Protein AF-A0A1B9MVP7-F1 (afdb_monomer_lite)

Sequence (268 aa):
MVNQLGLLRMKNYQILTMVPLNKEDYDNLNIFINISSSQKHLTLLKRYDLINEFNQLENDWNTRLITKIQQAQKIDEIKIDIENYVARINHLVDKIDQKTENKIYHISQLQQLFIVIIVIFLAVQIYYLRYYLLAPWQKLISMAEAISNHNFKARFNIKGRKNEFDLLGLAFNKMSEQIESQYLLLEKQVAEKTAKLQQTNKIVSFQYQTIKQLHTSEPLCERFLKILHKLEDLVPLTQFKIRFYESNDPEHYQQISYDNEQKLPYCQ

Secondary structure (DSSP, 8-state):
-HHHHHHHHHHHHHHHHTPSPPGGGGGGG-TTHHHHT-HHHHHHHHHHT-HHHHHHHHHHIIIIIHHHHHH-SSTHHHHHHHHHHHHHHHHHHHHHHHHHHHHHHHHHHHHHHHHHHHHHHHHHHHHHHIIIIIHHHHHHHHHHHHHHTT-TT------SS--HHHHHHHHHHHHHHHHHHHHHHHHHHHHHHHHHHHHHHHHHHHHHHHHHHHTSSS-HHHHHHHHHHHHHTTS----EEEEEESSS-TT-EEEEEEBTTBPPPPP-

Structure (mmCIF, N/CA/C/O backbone):
data_AF-A0A1B9MVP7-F1
#
_entry.id   AF-A0A1B9MVP7-F1
#
loop_
_atom_site.group_PDB
_atom_site.id
_atom_site.type_symbol
_atom_site.label_atom_id
_atom_site.label_alt_id
_atom_site.label_comp_id
_atom_site.label_asym_id
_atom_site.label_entity_id
_atom_site.label_seq_id
_atom_site.pdbx_PDB_ins_code
_atom_site.Cartn_x
_atom_site.Cartn_y
_atom_site.Cartn_z
_atom_site.occupancy
_atom_site.B_iso_or_equiv
_atom_site.auth_seq_id
_atom_site.auth_comp_id
_atom_site.auth_asym_id
_atom_site.auth_atom_id
_atom_site.pdbx_PDB_model_num
ATOM 1 N N . MET A 1 1 ? -13.676 -8.520 31.368 1.00 68.69 1 MET A N 1
ATOM 2 C CA . MET A 1 1 ? -14.670 -7.756 32.150 1.00 68.69 1 MET A CA 1
ATOM 3 C C . MET A 1 1 ? -16.014 -8.462 32.085 1.00 68.69 1 MET A C 1
ATOM 5 O O . MET A 1 1 ? -16.488 -8.867 33.132 1.00 68.69 1 MET A O 1
ATOM 9 N N . VAL A 1 2 ? -16.517 -8.760 30.880 1.00 69.19 2 VAL A N 1
ATOM 10 C CA . VAL A 1 2 ? -17.701 -9.615 30.640 1.00 69.19 2 VAL A CA 1
ATOM 11 C C . VAL A 1 2 ? -17.696 -10.913 31.468 1.00 69.19 2 VAL A C 1
ATOM 13 O O . VAL A 1 2 ? -18.669 -11.198 32.151 1.00 69.19 2 VAL A O 1
ATOM 16 N N . ASN A 1 3 ? -16.575 -11.646 31.520 1.00 76.19 3 ASN A N 1
ATOM 17 C CA . ASN A 1 3 ? -16.473 -12.875 32.328 1.00 76.19 3 ASN A CA 1
ATOM 18 C C . ASN A 1 3 ? -16.705 -12.645 33.842 1.00 76.19 3 ASN A C 1
ATOM 20 O O . ASN A 1 3 ? -17.435 -13.385 34.490 1.00 76.19 3 ASN A O 1
ATOM 24 N N . GLN A 1 4 ? -16.143 -11.570 34.406 1.00 77.19 4 GLN A N 1
ATOM 25 C CA . GLN A 1 4 ? -16.314 -11.239 35.830 1.00 77.19 4 GLN A CA 1
ATOM 26 C C . GLN A 1 4 ? -17.753 -10.797 36.141 1.00 77.19 4 GLN A C 1
ATOM 28 O O . GLN A 1 4 ? -18.293 -11.132 37.189 1.00 77.19 4 GLN A O 1
ATOM 33 N N . LEU A 1 5 ? -18.404 -10.105 35.202 1.00 75.56 5 LEU A N 1
ATOM 34 C CA . LEU A 1 5 ? -19.820 -9.746 35.313 1.00 75.56 5 LEU A CA 1
ATOM 35 C C . LEU A 1 5 ? -20.734 -10.978 35.202 1.00 75.56 5 LEU A C 1
ATOM 37 O O . LEU A 1 5 ? -21.730 -11.080 35.913 1.00 75.56 5 LEU A O 1
ATOM 41 N N . GLY A 1 6 ? -20.373 -11.953 34.362 1.00 79.56 6 GLY A N 1
ATOM 42 C CA . GLY A 1 6 ? -21.031 -13.261 34.318 1.00 79.56 6 GLY A CA 1
ATOM 43 C C . GLY A 1 6 ? -20.957 -13.991 35.660 1.00 79.56 6 GLY A C 1
ATOM 44 O O . GLY A 1 6 ? -21.970 -14.492 36.148 1.00 79.56 6 GLY A O 1
ATOM 45 N N . LEU A 1 7 ? -19.784 -13.963 36.292 1.00 81.94 7 LEU A N 1
ATOM 46 C CA . LEU A 1 7 ? -19.540 -14.569 37.598 1.00 81.94 7 LEU A CA 1
ATOM 47 C C . LEU A 1 7 ? -20.349 -13.900 38.726 1.00 81.94 7 LEU A C 1
ATOM 49 O O . LEU A 1 7 ? -20.855 -14.602 39.597 1.00 81.94 7 LEU A O 1
ATOM 53 N N . LEU A 1 8 ? -20.562 -12.577 38.678 1.00 80.75 8 LEU A N 1
ATOM 54 C CA . LEU A 1 8 ? -21.441 -11.864 39.623 1.00 80.75 8 LEU A CA 1
ATOM 55 C C . LEU A 1 8 ? -22.900 -12.342 39.566 1.00 80.75 8 LEU A C 1
ATOM 57 O O . LEU A 1 8 ? -23.549 -12.476 40.606 1.00 80.75 8 LEU A O 1
ATOM 61 N N . ARG A 1 9 ? -23.425 -12.608 38.363 1.00 81.75 9 ARG A N 1
ATOM 62 C CA . ARG A 1 9 ? -24.794 -13.127 38.186 1.00 81.75 9 ARG A CA 1
ATOM 63 C C . ARG A 1 9 ? -24.908 -14.541 38.731 1.00 81.75 9 ARG A C 1
ATOM 65 O O . ARG A 1 9 ? -25.821 -14.829 39.496 1.00 81.75 9 ARG A O 1
ATOM 72 N N . MET A 1 10 ? -23.945 -15.393 38.381 1.00 85.50 10 MET A N 1
ATOM 73 C CA . MET A 1 10 ? -23.891 -16.768 38.871 1.00 85.50 10 MET A CA 1
ATOM 74 C C . MET A 1 10 ? -23.839 -16.811 40.401 1.00 85.50 10 MET A C 1
ATOM 76 O O . MET A 1 10 ? -24.635 -17.522 41.006 1.00 85.50 10 MET A O 1
ATOM 80 N N . LYS A 1 11 ? -22.962 -16.016 41.032 1.00 82.12 11 LYS A N 1
ATOM 81 C CA . LYS A 1 11 ? -22.856 -15.962 42.496 1.00 82.12 11 LYS A CA 1
ATOM 82 C C . LYS A 1 11 ? -24.143 -15.476 43.167 1.00 82.12 11 LYS A C 1
ATOM 84 O O . LYS A 1 11 ? -24.516 -16.024 44.196 1.00 82.12 11 LYS A O 1
ATOM 89 N N . ASN A 1 12 ? -24.854 -14.513 42.577 1.00 82.38 12 ASN A N 1
ATOM 90 C CA . ASN A 1 12 ? -26.156 -14.077 43.096 1.00 82.38 12 ASN A CA 1
ATOM 91 C C . ASN A 1 12 ? -27.192 -15.211 43.114 1.00 82.38 12 ASN A C 1
ATOM 93 O O . ASN A 1 12 ? -27.861 -15.421 44.122 1.00 82.38 12 ASN A O 1
ATOM 97 N N . TYR A 1 13 ? -27.292 -15.982 42.028 1.00 84.06 13 TYR A N 1
ATOM 98 C CA . TYR A 1 13 ? -28.184 -17.145 41.988 1.00 84.06 13 TYR A CA 1
ATOM 99 C C . TYR A 1 13 ? -27.715 -18.287 42.893 1.00 84.06 13 TYR A C 1
ATOM 101 O O . TYR A 1 13 ? -28.538 -18.981 43.480 1.00 84.06 13 TYR A O 1
ATOM 109 N N . GLN A 1 14 ? -26.405 -18.464 43.053 1.00 84.56 14 GLN A N 1
ATOM 110 C CA . GLN A 1 14 ? -25.847 -19.446 43.978 1.00 84.56 14 GLN A CA 1
ATOM 111 C C . GLN A 1 14 ? -26.244 -19.138 45.430 1.00 84.56 14 GLN A C 1
ATOM 113 O O . GLN A 1 14 ? -26.641 -20.044 46.157 1.00 84.56 14 GLN A O 1
ATOM 118 N N . ILE A 1 15 ? -26.231 -17.864 45.832 1.00 81.31 15 ILE A N 1
ATOM 119 C CA . ILE A 1 15 ? -26.635 -17.442 47.181 1.00 81.31 15 ILE A CA 1
ATOM 120 C C . ILE A 1 15 ? -28.110 -17.772 47.460 1.00 81.31 15 ILE A C 1
ATOM 122 O O . ILE A 1 15 ? -28.426 -18.216 48.559 1.00 81.31 15 ILE A O 1
ATOM 126 N N . LEU A 1 16 ? -29.004 -17.662 46.465 1.00 82.56 16 LEU A N 1
ATOM 127 C CA . LEU A 1 16 ? -30.406 -18.091 46.613 1.00 82.56 16 LEU A CA 1
ATOM 128 C C . LEU A 1 16 ? -30.534 -19.576 46.975 1.00 82.56 16 LEU A C 1
ATOM 130 O O . LEU A 1 16 ? -31.416 -19.940 47.746 1.00 82.56 16 LEU A O 1
ATOM 134 N N . THR A 1 17 ? -29.660 -20.429 46.435 1.00 83.88 17 THR A N 1
ATOM 135 C CA . THR A 1 17 ? -29.679 -21.876 46.715 1.00 83.88 17 THR A CA 1
ATOM 136 C C . THR A 1 17 ? -29.085 -22.247 48.074 1.00 83.88 17 THR A C 1
ATOM 138 O O . THR A 1 17 ? -29.263 -23.374 48.522 1.00 83.88 17 THR A O 1
ATOM 141 N N . MET A 1 18 ? -28.395 -21.310 48.730 1.00 80.94 18 MET A N 1
ATOM 142 C CA . MET A 1 18 ? -27.699 -21.514 50.005 1.00 80.94 18 MET A CA 1
ATOM 143 C C . MET A 1 18 ? -28.513 -21.046 51.220 1.00 80.94 18 MET A C 1
ATOM 145 O O . MET A 1 18 ? -28.033 -21.144 52.343 1.00 80.94 18 MET A O 1
ATOM 149 N N . VAL A 1 19 ? -29.726 -20.520 51.023 1.00 82.25 19 VAL A N 1
ATOM 150 C CA . VAL A 1 19 ? -30.571 -20.028 52.121 1.00 82.25 19 VAL A CA 1
ATOM 151 C C . VAL A 1 19 ? -31.346 -21.174 52.786 1.00 82.25 19 VAL A C 1
ATOM 153 O O . VAL A 1 19 ? -31.983 -21.952 52.070 1.00 82.25 19 VAL A O 1
ATOM 156 N N . PRO A 1 20 ? -31.373 -21.252 54.136 1.00 78.31 20 PRO A N 1
ATOM 157 C CA . PRO A 1 20 ? -30.757 -20.332 55.105 1.00 78.31 20 PRO A CA 1
ATOM 158 C C . PRO A 1 20 ? -29.241 -20.541 55.265 1.00 78.31 20 PRO A C 1
ATOM 160 O O . PRO A 1 20 ? -28.773 -21.668 55.396 1.00 78.31 20 PRO A O 1
ATOM 163 N N . LEU A 1 21 ? -28.486 -19.436 55.280 1.00 77.19 21 LEU A N 1
ATOM 164 C CA . LEU A 1 21 ? -27.019 -19.450 55.334 1.00 77.19 21 LEU A CA 1
ATOM 165 C C . LEU A 1 21 ? -26.496 -19.798 56.730 1.00 77.19 21 LEU A C 1
ATOM 167 O O . LEU A 1 21 ? -26.984 -19.277 57.737 1.00 77.19 21 LEU A O 1
ATOM 171 N N . ASN A 1 22 ? -25.435 -20.603 56.784 1.00 76.25 22 ASN A N 1
ATOM 172 C CA . ASN A 1 22 ? -24.679 -20.819 58.011 1.00 76.25 22 ASN A CA 1
ATOM 173 C C . ASN A 1 22 ? -23.613 -19.729 58.190 1.00 76.25 22 ASN A C 1
ATOM 175 O O . ASN A 1 22 ? -23.197 -19.069 57.240 1.00 76.25 22 ASN A O 1
ATOM 179 N N . LYS A 1 23 ? -23.119 -19.555 59.423 1.00 70.50 23 LYS A N 1
ATOM 180 C CA . LYS A 1 23 ? -22.078 -18.552 59.729 1.00 70.50 23 LYS A CA 1
ATOM 181 C C . LYS A 1 23 ? -20.779 -18.758 58.937 1.00 70.50 23 LYS A C 1
ATOM 183 O O . LYS A 1 23 ? -20.057 -17.792 58.724 1.00 70.50 23 LYS A O 1
ATOM 188 N N . GLU A 1 24 ? -20.501 -19.987 58.504 1.00 71.75 24 GLU A N 1
ATOM 189 C CA . GLU A 1 24 ? -19.344 -20.338 57.667 1.00 71.75 24 GLU A CA 1
ATOM 190 C C . GLU A 1 24 ? -19.501 -19.864 56.210 1.00 71.75 24 GLU A C 1
ATOM 192 O O . GLU A 1 24 ? -18.511 -19.628 55.525 1.00 71.75 24 GLU A O 1
ATOM 197 N N . ASP A 1 25 ? -20.734 -19.637 55.745 1.00 72.75 25 ASP A N 1
ATOM 198 C CA . ASP A 1 25 ? -21.015 -19.206 54.372 1.00 72.75 25 ASP A CA 1
ATOM 199 C C . ASP A 1 25 ? -20.930 -17.680 54.190 1.00 72.75 25 ASP A C 1
ATOM 201 O O . ASP A 1 25 ? -20.998 -17.178 53.065 1.00 72.75 25 ASP A O 1
ATOM 205 N N . TYR A 1 26 ? -20.754 -16.916 55.274 1.00 70.88 26 TYR A N 1
ATOM 206 C CA . TYR A 1 26 ? -20.671 -15.453 55.219 1.00 70.88 26 TYR A CA 1
ATOM 207 C C . TYR A 1 26 ? -19.446 -14.942 54.458 1.00 70.88 26 TYR A C 1
ATOM 209 O O . TYR A 1 26 ? -19.540 -13.910 53.791 1.00 70.88 26 TYR A O 1
ATOM 217 N N . ASP A 1 27 ? -18.342 -15.690 54.453 1.00 70.31 27 ASP A N 1
ATOM 218 C CA . ASP A 1 27 ? -17.153 -15.343 53.665 1.00 70.31 27 ASP A CA 1
ATOM 219 C C . ASP A 1 27 ? -17.429 -15.394 52.149 1.00 70.31 27 ASP A C 1
ATOM 221 O O . ASP A 1 27 ? -16.838 -14.641 51.367 1.00 70.31 27 ASP A O 1
ATOM 225 N N . ASN A 1 28 ? -18.401 -16.208 51.716 1.00 70.12 28 ASN A N 1
ATOM 226 C CA . ASN A 1 28 ? -18.788 -16.335 50.309 1.00 70.12 28 ASN A CA 1
ATOM 227 C C . ASN A 1 28 ? -19.655 -15.166 49.801 1.00 70.12 28 ASN A C 1
ATOM 229 O O . ASN A 1 28 ? -19.836 -15.027 48.586 1.00 70.12 28 ASN A O 1
ATOM 233 N N . LEU A 1 29 ? -20.136 -14.286 50.692 1.00 72.56 29 LEU A N 1
ATOM 234 C CA . LEU A 1 29 ? -20.959 -13.118 50.348 1.00 72.56 29 LEU A CA 1
ATOM 235 C C . LEU A 1 29 ? -20.153 -11.958 49.733 1.00 72.56 29 LEU A C 1
ATOM 237 O O . LEU A 1 29 ? -20.740 -11.034 49.167 1.00 72.56 29 LEU A O 1
ATOM 241 N N . ASN A 1 30 ? -18.817 -12.009 49.759 1.00 74.00 30 ASN A N 1
ATOM 242 C CA . ASN A 1 30 ? -17.941 -11.014 49.127 1.00 74.00 30 ASN A CA 1
ATOM 243 C C . ASN A 1 30 ? -17.825 -11.216 47.602 1.00 74.00 30 ASN A C 1
ATOM 245 O O . ASN A 1 30 ? -16.767 -11.525 47.045 1.00 74.00 30 ASN A O 1
ATOM 249 N N . ILE A 1 31 ? -18.937 -11.033 46.888 1.00 74.44 31 ILE A N 1
ATOM 250 C CA . ILE A 1 31 ? -19.021 -11.282 45.440 1.00 74.44 31 ILE A CA 1
ATOM 251 C C . ILE A 1 31 ? -18.230 -10.264 44.595 1.00 74.44 31 ILE A C 1
ATOM 253 O O . ILE A 1 31 ? -17.811 -10.595 43.485 1.00 74.44 31 ILE A O 1
ATOM 257 N N . PHE A 1 32 ? -17.964 -9.064 45.126 1.00 74.62 32 PHE A N 1
ATOM 258 C CA . PHE A 1 32 ? -17.280 -7.969 44.422 1.00 74.62 32 PHE A CA 1
ATOM 259 C C . PHE A 1 32 ? -15.748 -7.988 44.529 1.00 74.62 32 PHE A C 1
ATOM 261 O O . PHE A 1 32 ? -15.085 -7.282 43.767 1.00 74.62 32 PHE A O 1
ATOM 268 N N . ILE A 1 33 ? -15.165 -8.835 45.393 1.00 71.25 33 ILE A N 1
ATOM 269 C CA . ILE A 1 33 ? -13.733 -8.790 45.751 1.00 71.25 33 ILE A CA 1
ATOM 270 C C . ILE A 1 33 ? -12.807 -8.822 44.523 1.00 71.25 33 ILE A C 1
ATOM 272 O O . ILE A 1 33 ? -11.819 -8.096 44.465 1.00 71.25 33 ILE A O 1
ATOM 276 N N . ASN A 1 34 ? -13.152 -9.601 43.494 1.00 73.69 34 ASN A N 1
ATOM 277 C CA . ASN A 1 34 ? -12.335 -9.774 42.287 1.00 73.69 34 ASN A CA 1
ATOM 278 C C . ASN A 1 34 ? -12.357 -8.552 41.357 1.00 73.69 34 ASN A C 1
ATOM 280 O O . ASN A 1 34 ? -11.416 -8.331 40.593 1.00 73.69 34 ASN A O 1
ATOM 284 N N . ILE A 1 35 ? -13.436 -7.768 41.389 1.00 73.94 35 ILE A N 1
ATOM 285 C CA . ILE A 1 35 ? -13.585 -6.574 40.551 1.00 73.94 35 ILE A CA 1
ATOM 286 C C . ILE A 1 35 ? -13.007 -5.365 41.285 1.00 73.94 35 ILE A C 1
ATOM 288 O O . ILE A 1 35 ? -12.228 -4.623 40.685 1.00 73.94 35 ILE A O 1
ATOM 292 N N . SER A 1 36 ? -13.300 -5.225 42.579 1.00 70.31 36 SER A N 1
ATOM 293 C C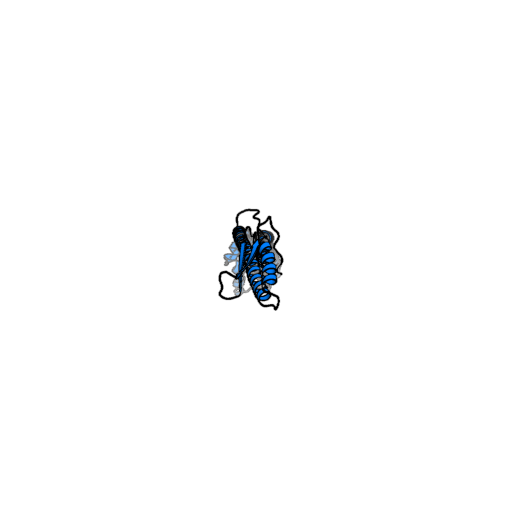A . SER A 1 36 ? -12.811 -4.119 43.411 1.00 70.31 36 SER A CA 1
ATOM 294 C C . SER A 1 36 ? -11.304 -4.210 43.698 1.00 70.31 36 SER A C 1
ATOM 296 O O . SER A 1 36 ? -10.641 -3.183 43.792 1.00 70.31 36 SER A O 1
ATOM 298 N N . SER A 1 37 ? -10.714 -5.413 43.744 1.00 71.81 37 SER A N 1
ATOM 299 C CA . SER A 1 37 ? -9.252 -5.586 43.894 1.00 71.81 37 SER A CA 1
ATOM 300 C C . SER A 1 37 ? -8.456 -5.365 42.601 1.00 71.81 37 SER A C 1
ATOM 302 O O . SER A 1 37 ? -7.234 -5.209 42.635 1.00 71.81 37 SER A O 1
ATOM 304 N N . SER A 1 38 ? -9.117 -5.333 41.440 1.00 78.25 38 SER A N 1
ATOM 305 C CA . SER A 1 38 ? -8.440 -5.223 40.150 1.00 78.25 38 SER A CA 1
ATOM 306 C C . SER A 1 38 ? -8.406 -3.784 39.638 1.00 78.25 38 SER A C 1
ATOM 308 O O . SER A 1 38 ? -9.371 -3.274 39.060 1.00 78.25 38 SER A O 1
ATOM 310 N N . GLN A 1 39 ? -7.228 -3.157 39.707 1.00 78.25 39 GLN A N 1
ATOM 311 C CA . GLN A 1 39 ? -6.983 -1.819 39.148 1.00 78.25 39 GLN A CA 1
ATOM 312 C C . GLN A 1 39 ? -7.366 -1.717 37.655 1.00 78.25 39 GLN A C 1
ATOM 314 O O . GLN A 1 39 ? -7.831 -0.679 37.175 1.00 78.25 39 GLN A O 1
ATOM 319 N N . LYS A 1 40 ? -7.221 -2.815 36.900 1.00 77.38 40 LYS A N 1
ATOM 320 C CA . LYS A 1 40 ? -7.593 -2.893 35.479 1.00 77.38 40 LYS A CA 1
ATOM 321 C C . LYS A 1 40 ? -9.105 -2.772 35.263 1.00 77.38 40 LYS A C 1
ATOM 323 O O . LYS A 1 40 ? -9.535 -2.165 34.288 1.00 77.38 40 LYS A O 1
ATOM 328 N N . HIS A 1 41 ? -9.926 -3.337 36.145 1.00 78.69 41 HIS A N 1
ATOM 329 C CA . HIS A 1 41 ? -11.382 -3.244 36.021 1.00 78.69 41 HIS A CA 1
ATOM 330 C C . HIS A 1 41 ? -11.904 -1.874 36.454 1.00 78.69 41 HIS A C 1
ATOM 332 O O . HIS A 1 41 ? -12.727 -1.292 35.747 1.00 78.69 41 HIS A O 1
ATOM 338 N N . LEU A 1 42 ? -11.332 -1.298 37.512 1.00 78.38 42 LEU A N 1
ATOM 339 C CA . LEU A 1 42 ? -11.657 0.057 37.965 1.00 78.38 42 LEU A CA 1
ATOM 340 C C . LEU A 1 42 ? -11.306 1.126 36.920 1.00 78.38 42 LEU A C 1
ATOM 342 O O . LEU A 1 42 ? -12.069 2.065 36.695 1.00 78.38 42 LEU A O 1
ATOM 346 N N . THR A 1 43 ? -10.175 0.976 36.226 1.00 80.19 43 THR A N 1
ATOM 347 C CA . THR A 1 43 ? -9.786 1.895 35.141 1.00 80.19 43 THR A CA 1
ATOM 348 C C . THR A 1 43 ? -10.696 1.788 33.915 1.00 80.19 43 THR A C 1
ATOM 350 O O . THR A 1 43 ? -10.981 2.810 33.291 1.00 80.19 43 THR A O 1
ATOM 353 N N . LEU A 1 44 ? -11.205 0.595 33.584 1.00 79.50 44 LEU A N 1
ATOM 354 C CA . LEU A 1 44 ? -12.207 0.416 32.524 1.00 79.50 44 LEU A CA 1
ATOM 355 C C . LEU A 1 44 ? -13.558 1.037 32.903 1.00 79.50 44 LEU A C 1
ATOM 357 O O . LEU A 1 44 ? -14.136 1.752 32.089 1.00 79.50 44 LEU A O 1
ATOM 361 N N . LEU A 1 45 ? -14.022 0.841 34.141 1.00 80.12 45 LEU A N 1
ATOM 362 C CA . LEU A 1 45 ? -15.246 1.468 34.660 1.00 80.12 45 LEU A CA 1
ATOM 363 C C . LEU A 1 45 ? -15.159 2.997 34.622 1.00 80.12 45 LEU A C 1
ATOM 365 O O . LEU A 1 45 ? -16.083 3.647 34.141 1.00 80.12 45 LEU A O 1
ATOM 369 N N . LYS A 1 46 ? -14.024 3.573 35.043 1.00 82.75 46 LYS A N 1
ATOM 370 C CA . LYS A 1 46 ? -13.766 5.019 34.934 1.00 82.75 46 LYS A CA 1
ATOM 371 C C . LYS A 1 46 ? -13.744 5.492 33.481 1.00 82.75 46 LYS A C 1
ATOM 373 O O . LYS A 1 46 ? -14.353 6.502 33.159 1.00 82.75 46 LYS A O 1
ATOM 378 N N . ARG A 1 47 ? -13.088 4.748 32.584 1.00 80.44 47 ARG A N 1
ATOM 379 C CA . ARG A 1 47 ? -13.024 5.072 31.146 1.00 80.44 47 ARG A CA 1
ATOM 380 C C . ARG A 1 47 ? -14.401 5.071 30.476 1.00 80.44 47 ARG A C 1
ATOM 382 O O . ARG A 1 47 ? -14.584 5.773 29.483 1.00 80.44 47 ARG A O 1
ATOM 389 N N . TYR A 1 48 ? -15.334 4.266 30.974 1.00 80.94 48 TYR A N 1
ATOM 390 C CA . TYR A 1 48 ? -16.696 4.18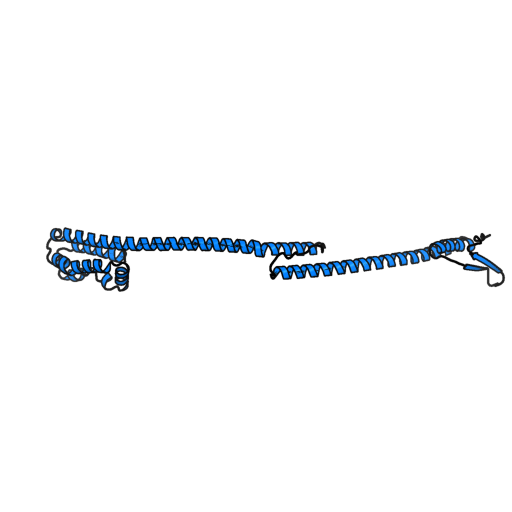0 30.450 1.00 80.94 48 TYR A CA 1
ATOM 391 C C . TYR A 1 48 ? -17.710 5.057 31.192 1.00 80.94 48 TYR A C 1
ATOM 393 O O . TYR A 1 48 ? -18.859 5.110 30.752 1.00 80.94 48 TYR A O 1
ATOM 401 N N . ASP A 1 49 ? -17.277 5.787 32.226 1.00 83.06 49 ASP A N 1
ATOM 402 C CA . ASP A 1 49 ? -18.119 6.609 33.109 1.00 83.06 49 ASP A CA 1
ATOM 403 C C . ASP A 1 49 ? -19.175 5.798 33.887 1.00 83.06 49 ASP A C 1
ATOM 405 O O . ASP A 1 49 ? -20.274 6.250 34.178 1.00 83.06 49 ASP A O 1
ATOM 409 N N . LEU A 1 50 ? -18.841 4.547 34.213 1.00 84.50 50 LEU A N 1
ATOM 410 C CA . LEU A 1 50 ? -19.726 3.595 34.897 1.00 84.50 50 LEU A CA 1
ATOM 411 C C . LEU A 1 50 ? -19.305 3.330 36.347 1.00 84.50 50 LEU A C 1
ATOM 413 O O . LEU A 1 50 ? -19.871 2.471 37.020 1.00 84.50 50 LEU A O 1
ATOM 417 N N . ILE A 1 51 ? -18.301 4.059 36.842 1.00 84.38 51 ILE A N 1
ATOM 418 C CA . ILE A 1 51 ? -17.770 3.873 38.197 1.00 84.38 51 ILE A CA 1
ATOM 419 C C . ILE A 1 51 ? -18.815 4.209 39.269 1.00 84.38 51 ILE A C 1
ATOM 421 O O . ILE A 1 51 ? -18.888 3.525 40.282 1.00 84.38 51 ILE A O 1
ATOM 425 N N . ASN A 1 52 ? -19.669 5.207 39.024 1.00 84.75 52 ASN A N 1
ATOM 426 C CA . ASN A 1 52 ? -20.704 5.614 39.973 1.00 84.75 52 ASN A CA 1
ATOM 427 C C . ASN A 1 52 ? -21.809 4.555 40.092 1.00 84.75 52 ASN A C 1
ATOM 429 O O . ASN A 1 52 ? -22.178 4.194 41.205 1.00 84.75 52 ASN A O 1
ATOM 433 N N . GLU A 1 53 ? -22.290 4.012 38.967 1.00 84.31 53 GLU A N 1
ATOM 434 C CA . GLU A 1 53 ? -23.287 2.926 38.958 1.00 84.31 53 GLU A CA 1
ATOM 435 C C . GLU A 1 53 ? -22.731 1.646 39.604 1.00 84.31 53 GLU A C 1
ATOM 437 O O . GLU A 1 53 ? -23.434 0.974 40.357 1.00 84.31 53 GLU A O 1
ATOM 442 N N . PHE A 1 54 ? -21.452 1.333 39.367 1.00 85.56 54 PHE A N 1
ATOM 443 C CA . PHE A 1 54 ? -20.783 0.205 40.015 1.00 85.56 54 PHE A CA 1
ATOM 444 C C . PHE A 1 54 ? -20.662 0.394 41.534 1.00 85.56 54 PHE A C 1
ATOM 446 O O . PHE A 1 54 ? -21.037 -0.500 42.289 1.00 85.56 54 PHE A O 1
ATOM 453 N N . ASN A 1 55 ? -20.213 1.568 41.989 1.00 85.25 55 ASN A N 1
ATOM 454 C CA . ASN A 1 55 ? -20.097 1.872 43.418 1.00 85.25 55 ASN A CA 1
ATOM 455 C C . ASN A 1 55 ? -21.467 1.848 44.119 1.00 85.25 55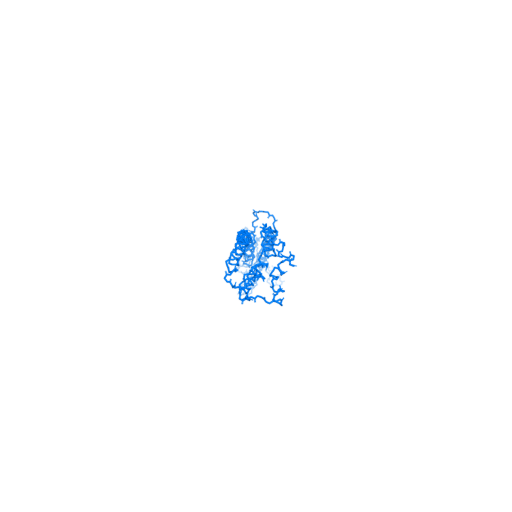 ASN A C 1
ATOM 457 O O . ASN A 1 55 ? -21.564 1.422 45.266 1.00 85.25 55 ASN A O 1
ATOM 461 N N . GLN A 1 56 ? -22.535 2.282 43.439 1.00 86.25 56 GLN A N 1
ATOM 462 C CA . GLN A 1 56 ? -23.903 2.178 43.959 1.00 86.25 56 GLN A CA 1
ATOM 463 C C . GLN A 1 56 ? -24.337 0.719 44.125 1.00 86.25 56 GLN A C 1
ATOM 465 O O . GLN A 1 56 ? -24.887 0.372 45.165 1.00 86.25 56 GLN A O 1
ATOM 470 N N . LEU A 1 57 ? -24.053 -0.142 43.142 1.00 86.44 57 LEU A N 1
ATOM 471 C CA . LEU A 1 57 ? -24.334 -1.577 43.235 1.00 86.44 57 LEU A CA 1
ATOM 472 C C . LEU A 1 57 ? -23.570 -2.241 44.385 1.00 86.44 57 LEU A C 1
ATOM 474 O O . LEU A 1 57 ? -24.160 -3.027 45.125 1.00 86.44 57 LEU A O 1
ATOM 478 N N . GLU A 1 58 ? -22.286 -1.924 44.546 1.00 85.56 58 GLU A N 1
ATOM 479 C CA . GLU A 1 58 ? -21.454 -2.449 45.634 1.00 85.56 58 GLU A CA 1
ATOM 480 C C . GLU A 1 58 ? -21.955 -1.970 47.007 1.00 85.56 58 GLU A C 1
ATOM 482 O O . GLU A 1 58 ? -22.044 -2.755 47.952 1.00 85.56 58 GLU A O 1
ATOM 487 N N . ASN A 1 59 ? -22.358 -0.702 47.117 1.00 86.56 59 ASN A N 1
ATOM 488 C CA . ASN A 1 59 ? -22.897 -0.158 48.359 1.00 86.56 59 ASN A CA 1
ATOM 489 C C . ASN A 1 59 ? -24.266 -0.766 48.717 1.00 86.56 59 ASN A C 1
ATOM 491 O O . ASN A 1 59 ? -24.481 -1.155 49.866 1.00 86.56 59 ASN A O 1
ATOM 495 N N . ASP A 1 60 ? -25.173 -0.911 47.744 1.00 86.25 60 ASP A N 1
ATOM 496 C CA . ASP A 1 60 ? -26.476 -1.569 47.935 1.00 86.25 60 ASP A CA 1
ATOM 497 C C . ASP A 1 60 ? -26.307 -3.034 48.372 1.00 86.25 60 ASP A C 1
ATOM 499 O O . ASP A 1 60 ? -27.065 -3.528 49.216 1.00 86.25 60 ASP A O 1
ATOM 503 N N . TRP A 1 61 ? -25.287 -3.722 47.843 1.00 85.06 61 TRP A N 1
ATOM 504 C CA . TRP A 1 61 ? -24.931 -5.076 48.266 1.00 85.06 61 TRP A CA 1
ATOM 505 C C . TRP A 1 61 ? -24.536 -5.116 49.740 1.00 85.06 61 TRP A C 1
ATOM 507 O O . TRP A 1 61 ? -25.166 -5.817 50.534 1.00 85.06 61 TRP A O 1
ATOM 517 N N . ASN A 1 62 ? -23.533 -4.314 50.104 1.00 84.81 62 ASN A N 1
ATOM 518 C CA . ASN A 1 62 ? -22.919 -4.347 51.427 1.00 84.81 62 ASN A CA 1
ATOM 519 C C . ASN A 1 62 ? -23.846 -3.852 52.542 1.00 84.81 62 ASN A C 1
ATOM 521 O O . ASN A 1 62 ? -23.769 -4.345 53.663 1.00 84.81 62 ASN A O 1
ATOM 525 N N . THR A 1 63 ? -24.723 -2.888 52.254 1.00 84.00 63 THR A N 1
ATOM 526 C CA . THR A 1 63 ? -25.568 -2.256 53.283 1.00 84.00 63 THR A CA 1
ATOM 527 C C . THR A 1 63 ? -26.935 -2.919 53.434 1.00 84.00 63 THR A C 1
ATOM 529 O O . THR A 1 63 ? -27.422 -3.090 54.554 1.00 84.00 63 THR A O 1
ATOM 532 N N . ARG A 1 64 ? -27.572 -3.304 52.321 1.00 85.94 64 ARG A N 1
ATOM 533 C CA . ARG A 1 64 ? -28.974 -3.743 52.309 1.00 85.94 64 ARG A CA 1
ATOM 534 C C . ARG A 1 64 ? -29.121 -5.232 52.026 1.00 85.94 64 ARG A C 1
ATOM 536 O O . ARG A 1 64 ? -29.828 -5.913 52.765 1.00 85.94 64 ARG A O 1
ATOM 543 N N . LEU A 1 65 ? -28.496 -5.731 50.962 1.00 83.75 65 LEU A N 1
ATOM 544 C CA . LEU A 1 65 ? -28.693 -7.112 50.508 1.00 83.75 65 LEU A CA 1
ATOM 545 C C . LEU A 1 65 ? -28.029 -8.132 51.428 1.00 83.75 65 LEU A C 1
ATOM 547 O O . LEU A 1 65 ? -28.710 -9.071 51.825 1.00 83.75 65 LEU A O 1
ATOM 551 N N . ILE A 1 66 ? -26.774 -7.924 51.848 1.00 84.00 66 ILE A N 1
ATOM 552 C CA . ILE A 1 66 ? -26.107 -8.822 52.809 1.00 84.00 66 ILE A CA 1
ATOM 553 C C . ILE A 1 66 ? -26.950 -8.968 54.081 1.00 84.00 66 ILE A C 1
ATOM 555 O O . ILE A 1 66 ? -27.255 -10.085 54.491 1.00 84.00 66 ILE A O 1
ATOM 559 N N . THR A 1 67 ? -27.402 -7.853 54.657 1.00 84.31 67 THR A N 1
ATOM 560 C CA . THR A 1 67 ? -28.210 -7.848 55.884 1.00 84.31 67 THR A CA 1
ATOM 561 C C . THR A 1 67 ? -29.515 -8.632 55.719 1.00 84.31 67 THR A C 1
ATOM 563 O O . THR A 1 67 ? -29.862 -9.440 56.578 1.00 84.31 67 THR A O 1
ATOM 566 N N . LYS A 1 68 ? -30.231 -8.443 54.602 1.00 82.94 68 LYS A N 1
ATOM 567 C CA . LYS A 1 68 ? -31.472 -9.183 54.318 1.00 82.94 68 LYS A CA 1
ATOM 568 C C . LYS A 1 68 ? -31.233 -10.673 54.091 1.00 82.94 68 LYS A C 1
ATOM 570 O O . LYS A 1 68 ? -32.007 -11.490 54.573 1.00 82.94 68 LYS A O 1
ATOM 575 N N . ILE A 1 69 ? -30.163 -11.024 53.384 1.00 83.69 69 ILE A N 1
ATOM 576 C CA . ILE A 1 69 ? -29.783 -12.409 53.089 1.00 83.69 69 ILE A CA 1
ATOM 577 C C . ILE A 1 69 ? -29.405 -13.160 54.377 1.00 83.69 69 ILE A C 1
ATOM 579 O O . ILE A 1 69 ? -29.780 -14.316 54.538 1.00 83.69 69 ILE A O 1
ATOM 583 N N . GLN A 1 70 ? -28.731 -12.495 55.321 1.00 81.75 70 GLN A N 1
ATOM 584 C CA . GLN A 1 70 ? -28.393 -13.061 56.634 1.00 81.75 70 GLN A CA 1
ATOM 585 C C . GLN A 1 70 ? -29.612 -13.269 57.546 1.00 81.75 70 GLN A C 1
ATOM 587 O O . GLN A 1 70 ? -29.588 -14.132 58.419 1.00 81.75 70 GLN A O 1
ATOM 592 N N . GLN A 1 71 ? -30.663 -12.464 57.378 1.00 82.81 71 GLN A N 1
ATOM 593 C CA . GLN A 1 71 ? -31.882 -12.531 58.192 1.00 82.81 71 GLN A CA 1
ATOM 594 C C . GLN A 1 71 ? -32.949 -13.471 57.613 1.00 82.81 71 GLN A C 1
ATOM 596 O O . GLN A 1 71 ? -33.866 -13.861 58.334 1.00 82.81 71 GLN A O 1
ATOM 601 N N . ALA A 1 72 ? -32.842 -13.828 56.332 1.00 82.19 72 ALA A N 1
ATOM 602 C CA . ALA A 1 72 ? -33.841 -14.618 55.627 1.00 82.19 72 ALA A CA 1
ATOM 603 C C . ALA A 1 72 ? -33.825 -16.090 56.052 1.00 82.19 72 ALA A C 1
ATOM 605 O O . ALA A 1 72 ? -32.792 -16.759 56.007 1.00 82.19 72 ALA A O 1
ATOM 606 N N . GLN A 1 73 ? -35.000 -16.615 56.405 1.00 80.00 73 GLN A N 1
ATOM 607 C CA . GLN A 1 73 ? -35.172 -18.042 56.712 1.00 80.00 73 GLN A CA 1
ATOM 608 C C . GLN A 1 73 ? -35.708 -18.837 55.521 1.00 80.00 73 GLN A C 1
ATOM 610 O O . GLN A 1 73 ? -35.528 -20.054 55.456 1.00 80.00 73 GLN A O 1
ATOM 615 N N . LYS A 1 74 ? -36.369 -18.161 54.576 1.00 82.44 74 LYS A N 1
ATOM 616 C CA . LYS A 1 74 ? -36.945 -18.763 53.371 1.00 82.44 74 LYS A CA 1
ATOM 617 C C . LYS A 1 74 ? -36.464 -18.039 52.123 1.00 82.44 74 LYS A C 1
ATOM 619 O O . LYS A 1 74 ? -36.326 -16.820 52.107 1.00 82.44 74 LYS A O 1
ATOM 624 N N . ILE A 1 75 ? -36.290 -18.801 51.046 1.00 80.06 75 ILE A N 1
ATOM 625 C CA . ILE A 1 75 ? -35.855 -18.291 49.737 1.00 80.06 75 ILE A CA 1
ATOM 626 C C . ILE A 1 75 ? -36.826 -17.220 49.206 1.00 80.06 75 ILE A C 1
ATOM 628 O O . ILE A 1 75 ? -36.391 -16.218 48.638 1.00 80.06 75 ILE A O 1
ATOM 632 N N . ASP A 1 76 ? -38.132 -17.387 49.438 1.00 82.88 76 ASP A N 1
ATOM 633 C CA . ASP A 1 76 ? -39.172 -16.475 48.942 1.00 82.88 76 ASP A CA 1
ATOM 634 C C . ASP A 1 76 ? -39.047 -15.041 49.488 1.00 82.88 76 ASP A C 1
ATOM 636 O O . ASP A 1 76 ? -39.462 -14.095 48.821 1.00 82.88 76 ASP A O 1
ATOM 640 N N . GLU A 1 77 ? -38.429 -14.857 50.660 1.00 82.38 77 GLU A N 1
ATOM 641 C CA . GLU A 1 77 ? -38.258 -13.546 51.307 1.00 82.38 77 GLU A CA 1
ATOM 642 C C . GLU A 1 77 ? -37.211 -12.669 50.601 1.00 82.38 77 GLU A C 1
ATOM 644 O O . GLU A 1 77 ? -37.281 -11.442 50.668 1.00 82.38 77 GLU A O 1
ATOM 649 N N . ILE A 1 78 ? -36.257 -13.287 49.897 1.00 84.25 78 ILE A N 1
ATOM 650 C CA . ILE A 1 78 ? -35.134 -12.598 49.236 1.00 84.25 78 ILE A CA 1
ATOM 651 C C . ILE A 1 78 ? -35.142 -12.732 47.716 1.00 84.25 78 ILE A C 1
ATOM 653 O O . ILE A 1 78 ? -34.428 -11.996 47.034 1.00 84.25 78 ILE A O 1
ATOM 657 N N . LYS A 1 79 ? -35.948 -13.647 47.168 1.00 84.44 79 LYS A N 1
ATOM 658 C CA . LYS A 1 79 ? -36.001 -13.948 45.734 1.00 84.44 79 LYS A CA 1
ATOM 659 C C . LYS A 1 79 ? -36.203 -12.697 44.878 1.00 84.44 79 LYS A C 1
ATOM 661 O O . LYS A 1 79 ? -35.418 -12.448 43.970 1.00 84.44 79 LYS A O 1
ATOM 666 N N . ILE A 1 80 ? -37.200 -11.878 45.215 1.00 86.31 80 ILE A N 1
ATOM 667 C CA . ILE A 1 80 ? -37.533 -10.654 44.469 1.00 86.31 80 ILE A CA 1
ATOM 668 C C . ILE A 1 80 ? -36.402 -9.618 44.565 1.00 86.31 80 ILE A C 1
ATOM 670 O O . ILE A 1 80 ? -36.075 -8.956 43.580 1.00 86.31 80 ILE A O 1
ATOM 674 N N . ASP A 1 81 ? -35.782 -9.474 45.739 1.00 85.44 81 ASP A N 1
ATOM 675 C CA . ASP A 1 81 ? -34.671 -8.539 45.936 1.00 85.44 81 ASP A CA 1
ATOM 676 C C . ASP A 1 81 ? -33.437 -8.961 45.114 1.00 85.44 81 ASP A C 1
ATOM 678 O O . ASP A 1 81 ? -32.813 -8.110 44.476 1.00 85.44 81 ASP A O 1
ATOM 682 N N . ILE A 1 82 ? -33.119 -10.262 45.057 1.00 84.44 82 ILE A N 1
ATOM 683 C CA . ILE A 1 82 ? -32.004 -10.787 44.252 1.00 84.44 82 ILE A CA 1
ATOM 684 C C . ILE A 1 82 ? -32.306 -10.705 42.751 1.00 84.44 82 ILE A C 1
ATOM 686 O O . ILE A 1 82 ? -31.435 -10.292 41.988 1.00 84.44 82 ILE A O 1
ATOM 690 N N . GLU A 1 83 ? -33.523 -11.023 42.305 1.00 86.56 83 GLU A N 1
ATOM 691 C CA . GLU A 1 83 ? -33.920 -10.879 40.896 1.00 86.56 83 GLU A CA 1
ATOM 692 C C . GLU A 1 83 ? -33.798 -9.421 40.419 1.00 86.56 83 GLU A C 1
ATOM 694 O O . GLU A 1 83 ? -33.190 -9.151 39.378 1.00 86.56 83 GLU A O 1
ATOM 699 N N . ASN A 1 84 ? -34.277 -8.464 41.222 1.00 87.31 84 ASN A N 1
ATOM 700 C CA . ASN A 1 84 ? -34.125 -7.033 40.944 1.00 87.31 84 ASN A CA 1
ATOM 701 C C . ASN A 1 84 ? -32.654 -6.597 40.926 1.00 87.31 84 ASN A C 1
ATOM 703 O O . ASN A 1 84 ? -32.253 -5.768 40.103 1.00 87.31 84 ASN A O 1
ATOM 707 N N . TYR A 1 85 ? -31.834 -7.148 41.820 1.00 85.75 85 TYR A N 1
ATOM 708 C CA . TYR A 1 85 ? -30.409 -6.848 41.867 1.00 85.75 85 TYR A CA 1
ATOM 709 C C . TYR A 1 85 ? -29.664 -7.392 40.640 1.00 85.75 85 TYR A C 1
ATOM 711 O O . TYR A 1 85 ? -28.904 -6.665 39.996 1.00 85.75 85 TYR A O 1
ATOM 719 N N . VAL A 1 86 ? -29.943 -8.635 40.238 1.00 86.12 86 VAL A N 1
ATOM 720 C CA . VAL A 1 86 ? -29.397 -9.242 39.014 1.00 86.12 86 VAL A CA 1
ATOM 721 C C . VAL A 1 86 ? -29.825 -8.460 37.769 1.00 86.12 86 VAL A C 1
ATOM 723 O O . VAL A 1 86 ? -29.006 -8.263 36.869 1.00 86.12 86 VAL A O 1
ATOM 726 N N . ALA A 1 87 ? -31.058 -7.944 37.718 1.00 87.62 87 ALA A N 1
ATOM 727 C CA . ALA A 1 87 ? -31.509 -7.078 36.628 1.00 87.62 87 ALA A CA 1
ATOM 728 C C . ALA A 1 87 ? -30.682 -5.781 36.527 1.00 87.62 87 ALA A C 1
ATOM 730 O O . ALA A 1 87 ? -30.287 -5.383 35.429 1.00 87.62 87 ALA A O 1
ATOM 731 N N . ARG A 1 88 ? -30.337 -5.156 37.662 1.00 86.19 88 ARG A N 1
ATOM 732 C CA . ARG A 1 88 ? -29.447 -3.980 37.690 1.00 86.19 88 ARG A CA 1
ATOM 733 C C . ARG A 1 88 ? -28.024 -4.315 37.239 1.00 86.19 88 ARG A C 1
ATOM 735 O O . ARG A 1 88 ? -27.435 -3.538 36.491 1.00 86.19 88 ARG A O 1
ATOM 742 N N . ILE A 1 89 ? -27.494 -5.479 37.627 1.00 85.38 89 ILE A N 1
ATOM 743 C CA . ILE A 1 89 ? -26.203 -5.972 37.117 1.00 85.38 89 ILE A CA 1
ATOM 744 C C . ILE A 1 89 ? -26.268 -6.145 35.595 1.00 85.38 89 ILE A C 1
ATOM 746 O O . ILE A 1 89 ? -25.379 -5.668 34.897 1.00 85.38 89 ILE A O 1
ATOM 750 N N . ASN A 1 90 ? -27.317 -6.783 35.065 1.00 85.62 90 ASN A N 1
ATOM 751 C CA . ASN A 1 90 ? -27.491 -6.973 33.620 1.00 85.62 90 ASN A CA 1
ATOM 752 C C . ASN A 1 90 ? -27.529 -5.640 32.860 1.00 85.62 90 ASN A C 1
ATOM 754 O O . ASN A 1 90 ? -26.891 -5.520 31.820 1.00 85.62 90 ASN A O 1
ATOM 758 N N . HIS A 1 91 ? -28.210 -4.626 33.393 1.00 87.31 91 HIS A N 1
ATOM 759 C CA . HIS A 1 91 ? -28.241 -3.297 32.782 1.00 87.31 91 HIS A CA 1
ATOM 760 C C . HIS A 1 91 ? -26.854 -2.628 32.747 1.00 87.31 91 HIS A C 1
ATOM 762 O O . HIS A 1 91 ? -26.488 -1.994 31.757 1.00 87.31 91 HIS A O 1
ATOM 768 N N . LEU A 1 92 ? -26.043 -2.803 33.799 1.00 84.88 92 LEU A N 1
ATOM 769 C CA . LEU A 1 92 ? -24.654 -2.337 33.798 1.00 84.88 92 LEU A CA 1
ATOM 770 C C . LEU A 1 92 ? -23.816 -3.061 32.730 1.00 84.88 92 LEU A C 1
ATOM 772 O O . LEU A 1 92 ? -23.017 -2.421 32.049 1.00 84.88 92 LEU A O 1
ATOM 776 N N . VAL A 1 93 ? -23.996 -4.379 32.578 1.00 84.38 93 VAL A N 1
ATOM 777 C CA . VAL A 1 93 ? -23.318 -5.183 31.544 1.00 84.38 93 VAL A CA 1
ATOM 778 C C . VAL A 1 93 ? -23.661 -4.674 30.151 1.00 84.38 93 VAL A C 1
ATOM 780 O O . VAL A 1 93 ? -22.752 -4.410 29.372 1.00 84.38 93 VAL A O 1
ATOM 783 N N . ASP A 1 94 ? -24.945 -4.458 29.873 1.00 85.06 94 ASP A N 1
ATOM 784 C CA . ASP A 1 94 ? -25.412 -4.007 28.562 1.00 85.06 94 ASP A CA 1
ATOM 785 C C . ASP A 1 94 ? -24.805 -2.647 28.174 1.00 85.06 94 ASP A C 1
ATOM 787 O O . ASP A 1 94 ? -24.296 -2.462 27.069 1.00 85.06 94 ASP A O 1
ATOM 791 N N . LYS A 1 95 ? -24.714 -1.710 29.128 1.00 84.12 95 LYS A N 1
ATOM 792 C CA . LYS A 1 95 ? -24.014 -0.431 28.919 1.00 84.12 95 LYS A CA 1
ATOM 793 C C . LYS A 1 95 ? -22.525 -0.603 28.607 1.00 84.12 95 LYS A C 1
ATOM 795 O O . LYS A 1 95 ? -21.973 0.160 27.808 1.00 84.12 95 LYS A O 1
ATOM 800 N N . ILE A 1 96 ? -21.850 -1.555 29.256 1.00 82.38 96 ILE A N 1
ATOM 801 C CA . ILE A 1 96 ? -20.432 -1.853 28.993 1.00 82.38 96 ILE A CA 1
ATOM 802 C C . ILE A 1 96 ? -20.267 -2.422 27.583 1.00 82.38 96 ILE A C 1
ATOM 804 O O . ILE A 1 96 ? -19.337 -2.020 26.874 1.00 82.38 96 ILE A O 1
ATOM 808 N N . ASP A 1 97 ? -21.163 -3.316 27.177 1.00 80.44 97 ASP A N 1
ATOM 809 C CA . ASP A 1 97 ? -21.122 -3.965 25.871 1.00 80.44 97 ASP A CA 1
ATOM 810 C C . ASP A 1 97 ? -21.391 -2.947 24.755 1.00 80.44 97 ASP A C 1
ATOM 812 O O . ASP A 1 97 ? -20.529 -2.770 23.892 1.00 80.44 97 ASP A O 1
ATOM 816 N N . GLN A 1 98 ? -22.449 -2.133 24.852 1.00 81.81 98 GLN A N 1
ATOM 817 C CA . GLN A 1 98 ? -22.741 -1.076 23.870 1.00 81.81 98 GLN A CA 1
ATOM 818 C C . GLN A 1 98 ? -21.589 -0.067 23.713 1.00 81.81 98 GLN A C 1
ATOM 820 O O . GLN A 1 98 ? -21.220 0.318 22.597 1.00 81.81 98 GLN A O 1
ATOM 825 N N . LYS A 1 99 ? -20.961 0.367 24.820 1.00 78.81 99 LYS A N 1
ATOM 826 C CA . LYS A 1 99 ? -19.806 1.284 24.742 1.00 78.81 99 LYS A CA 1
ATOM 827 C C . LYS A 1 99 ? -18.559 0.619 24.160 1.00 78.81 99 LYS A C 1
ATOM 829 O O . LYS A 1 99 ? -17.712 1.319 23.595 1.00 78.81 99 LYS A O 1
ATOM 834 N N . THR A 1 100 ? -18.426 -0.697 24.299 1.00 78.69 100 THR A N 1
ATOM 835 C CA . THR A 1 100 ? -17.326 -1.460 23.700 1.00 78.69 100 THR A CA 1
ATOM 836 C C . THR A 1 100 ? -17.558 -1.644 22.198 1.00 78.69 100 THR A C 1
ATOM 838 O O . THR A 1 100 ? -16.647 -1.380 21.413 1.00 78.69 100 THR A O 1
ATOM 841 N N . GLU A 1 101 ? -18.780 -1.981 21.785 1.00 80.50 101 GLU A N 1
ATOM 842 C CA . GLU A 1 101 ? -19.158 -2.164 20.380 1.00 80.50 101 GLU A CA 1
ATOM 843 C C . GLU A 1 101 ? -19.019 -0.881 19.557 1.00 80.50 101 GLU A C 1
ATOM 845 O O . GLU A 1 101 ? -18.388 -0.900 18.499 1.00 80.50 101 GLU A O 1
ATOM 850 N N . ASN A 1 102 ? -19.488 0.263 20.069 1.00 78.12 102 ASN A N 1
ATOM 851 C CA . ASN A 1 102 ? -19.350 1.537 19.353 1.00 78.12 102 ASN A CA 1
ATOM 852 C C . ASN A 1 102 ? -17.883 1.906 19.088 1.00 78.12 102 ASN A C 1
ATOM 854 O O . ASN A 1 102 ? -17.539 2.411 18.017 1.00 78.12 102 ASN A O 1
ATOM 858 N N . LYS A 1 103 ? -16.981 1.627 20.037 1.00 76.56 103 LYS A N 1
ATOM 859 C CA . LYS A 1 103 ? -15.546 1.861 19.824 1.00 76.56 103 LYS A CA 1
ATOM 860 C C . LYS A 1 103 ? -14.961 0.914 18.781 1.00 76.56 103 LYS A C 1
ATOM 862 O O . LYS A 1 103 ? -14.147 1.356 17.972 1.00 76.56 103 LYS A O 1
ATOM 867 N N . ILE A 1 104 ? -15.379 -0.351 18.779 1.00 79.38 104 ILE A N 1
ATOM 868 C CA . ILE A 1 104 ? -14.953 -1.332 17.773 1.00 79.38 104 ILE A CA 1
ATOM 869 C C . ILE A 1 104 ? -15.418 -0.898 16.377 1.00 79.38 104 ILE A C 1
ATOM 871 O O . ILE A 1 104 ? -14.627 -0.947 15.436 1.00 79.38 104 ILE A O 1
ATOM 875 N N . TYR A 1 105 ? -16.643 -0.383 16.249 1.00 83.62 105 TYR A N 1
ATOM 876 C CA . TYR A 1 105 ? -17.171 0.112 14.978 1.00 83.62 105 TYR A CA 1
ATOM 877 C C . TYR A 1 105 ? -16.335 1.266 14.401 1.00 83.62 105 TYR A C 1
ATOM 879 O O . TYR A 1 105 ? -15.928 1.220 13.239 1.00 83.62 105 TYR A O 1
ATOM 887 N N . HIS A 1 106 ? -15.998 2.271 15.218 1.00 83.56 106 HIS A N 1
ATOM 888 C CA . HIS A 1 106 ? -15.159 3.392 14.775 1.00 83.56 106 HIS A CA 1
ATOM 889 C C . HIS A 1 106 ? -13.745 2.959 14.368 1.00 83.56 106 HIS A C 1
ATOM 891 O O . HIS A 1 106 ? -13.221 3.439 13.362 1.00 83.56 106 HIS A O 1
ATOM 897 N N . ILE A 1 107 ? -13.132 2.039 15.121 1.00 89.19 107 ILE A N 1
ATOM 898 C CA . ILE A 1 107 ? -11.808 1.499 14.784 1.00 89.19 107 ILE A CA 1
ATOM 899 C C . ILE A 1 107 ? -11.870 0.725 13.462 1.00 89.19 107 ILE A C 1
ATOM 901 O O . ILE A 1 107 ? -10.999 0.906 12.614 1.00 89.19 107 ILE A O 1
ATOM 905 N N . SER A 1 108 ? -12.915 -0.080 13.253 1.00 87.44 108 SER A N 1
ATOM 906 C CA . SER A 1 108 ? -13.108 -0.835 12.012 1.00 87.44 108 SER A CA 1
ATOM 907 C C . SER A 1 108 ? -13.264 0.081 10.795 1.00 87.44 108 SER A C 1
ATOM 909 O O . SER A 1 108 ? -12.665 -0.178 9.754 1.00 87.44 108 SER A O 1
ATOM 911 N N . GLN A 1 109 ? -14.021 1.174 10.921 1.00 89.81 109 GLN A N 1
ATOM 912 C CA . GLN A 1 109 ? -14.175 2.174 9.857 1.00 89.81 109 GLN A CA 1
ATOM 913 C C . GLN A 1 109 ? -12.837 2.831 9.494 1.00 89.81 109 GLN A C 1
ATOM 915 O O . GLN A 1 109 ? -12.468 2.919 8.322 1.00 89.81 109 GLN A O 1
ATOM 920 N N . LEU A 1 110 ? -12.060 3.233 10.505 1.00 93.31 110 LEU A N 1
ATOM 921 C CA . LEU A 1 110 ? -10.731 3.801 10.289 1.00 93.31 110 LEU A CA 1
ATOM 922 C C . LEU A 1 110 ? -9.787 2.786 9.623 1.00 93.31 110 LEU A C 1
ATOM 924 O O . LEU A 1 110 ? -9.052 3.131 8.700 1.00 93.31 110 LEU A O 1
ATOM 928 N N . GLN A 1 111 ? -9.827 1.523 10.053 1.00 93.50 111 GLN A N 1
ATOM 929 C CA . GLN A 1 111 ? -9.022 0.454 9.466 1.00 93.50 111 GLN A CA 1
ATOM 930 C C . GLN A 1 111 ? -9.379 0.213 7.993 1.00 93.50 111 GLN A C 1
ATOM 932 O O . GLN A 1 111 ? -8.478 0.073 7.166 1.00 93.50 111 GLN A O 1
ATOM 937 N N . GLN A 1 112 ? -10.667 0.204 7.642 1.00 94.38 112 GLN A N 1
ATOM 938 C CA . GLN A 1 112 ? -11.112 0.079 6.251 1.00 94.38 112 GLN A CA 1
ATOM 939 C C . GLN A 1 112 ? -10.593 1.234 5.388 1.00 94.38 112 GLN A C 1
ATOM 941 O O . GLN A 1 112 ? -10.088 0.991 4.291 1.00 94.38 112 GLN A O 1
ATOM 946 N N . LEU A 1 113 ? -10.623 2.468 5.903 1.00 96.25 113 LEU A N 1
ATOM 947 C CA . LEU A 1 113 ? -10.050 3.627 5.218 1.00 96.25 113 LEU A CA 1
ATOM 948 C C . LEU A 1 113 ? -8.549 3.434 4.940 1.00 96.25 113 LEU A C 1
ATOM 950 O O . LEU A 1 113 ? -8.099 3.645 3.814 1.00 96.25 113 LEU A O 1
ATOM 954 N N . PHE A 1 114 ? -7.778 2.983 5.933 1.00 96.81 114 PHE A N 1
ATOM 955 C CA . PHE A 1 114 ? -6.348 2.712 5.752 1.00 96.81 114 PHE A CA 1
ATOM 956 C C . PHE A 1 114 ? -6.078 1.618 4.718 1.00 96.81 114 PHE A C 1
ATOM 958 O O . PHE A 1 114 ? -5.169 1.770 3.904 1.00 96.81 114 PHE A O 1
ATOM 965 N N . ILE A 1 115 ? -6.873 0.546 4.704 1.00 97.25 115 ILE A N 1
ATOM 966 C CA . ILE A 1 115 ? -6.746 -0.520 3.701 1.00 97.25 115 ILE A CA 1
ATOM 967 C C . ILE A 1 115 ? -6.952 0.050 2.294 1.00 97.25 115 ILE A C 1
ATOM 969 O O . ILE A 1 115 ? -6.133 -0.198 1.410 1.00 97.25 115 ILE A O 1
ATOM 973 N N . VAL A 1 116 ? -7.996 0.859 2.091 1.00 97.56 116 VAL A N 1
ATOM 974 C CA . VAL A 1 116 ? -8.268 1.500 0.795 1.00 97.56 116 VAL A CA 1
ATOM 975 C C . VAL A 1 116 ? -7.104 2.398 0.371 1.00 97.56 116 VAL A C 1
ATOM 977 O O . VAL A 1 116 ? -6.653 2.317 -0.771 1.00 97.56 116 VAL A O 1
ATOM 980 N N . ILE A 1 117 ? -6.563 3.200 1.292 1.00 97.69 117 ILE A N 1
ATOM 981 C CA . ILE A 1 117 ? -5.406 4.065 1.023 1.00 97.69 117 ILE A CA 1
ATOM 982 C C . ILE A 1 117 ? -4.183 3.239 0.605 1.00 97.69 117 ILE A C 1
ATOM 984 O O . ILE A 1 117 ? -3.523 3.586 -0.373 1.00 97.69 117 ILE A O 1
ATOM 988 N N . ILE A 1 118 ? -3.894 2.134 1.298 1.00 97.88 118 ILE A N 1
ATOM 989 C CA . ILE A 1 118 ? -2.764 1.251 0.972 1.00 97.88 118 ILE A CA 1
ATOM 990 C C . ILE A 1 118 ? -2.938 0.635 -0.419 1.00 97.88 118 ILE A C 1
ATOM 992 O O . ILE A 1 118 ? -1.986 0.609 -1.199 1.00 97.88 118 ILE A O 1
ATOM 996 N N . VAL A 1 119 ? -4.143 0.172 -0.758 1.00 97.81 119 VAL A N 1
ATOM 997 C CA . VAL A 1 119 ? -4.432 -0.410 -2.077 1.00 97.81 119 VAL A CA 1
ATOM 998 C C . VAL A 1 119 ? -4.245 0.625 -3.187 1.00 97.81 119 VAL A C 1
ATOM 1000 O O . VAL A 1 119 ? -3.589 0.333 -4.187 1.00 97.81 119 VAL A O 1
ATOM 1003 N N . ILE A 1 120 ? -4.758 1.845 -3.004 1.00 97.44 120 ILE A N 1
ATOM 1004 C CA . ILE A 1 120 ? -4.574 2.940 -3.966 1.00 97.44 120 ILE A CA 1
ATOM 1005 C C . ILE A 1 120 ? -3.090 3.279 -4.108 1.00 97.44 120 ILE A C 1
ATO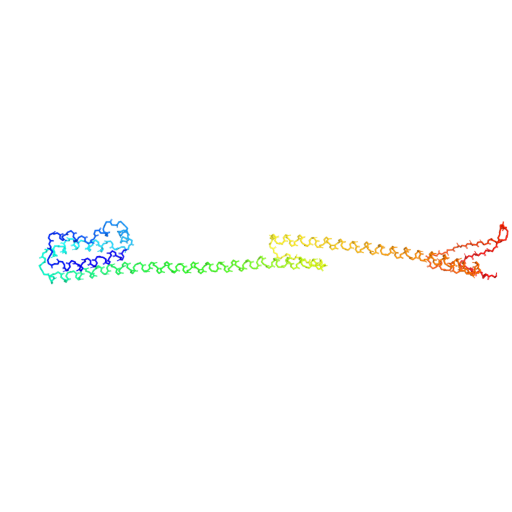M 1007 O O . ILE A 1 120 ? -2.589 3.393 -5.224 1.00 97.44 120 ILE A O 1
ATOM 1011 N N . PHE A 1 121 ? -2.367 3.393 -2.994 1.00 97.56 121 PHE A N 1
ATOM 1012 C CA . PHE A 1 121 ? -0.936 3.676 -3.006 1.00 97.56 121 PHE A CA 1
ATOM 1013 C C . PHE A 1 121 ? -0.150 2.598 -3.762 1.00 97.56 121 PHE A C 1
ATOM 1015 O O . PHE A 1 121 ? 0.667 2.924 -4.620 1.00 97.56 121 PHE A O 1
ATOM 1022 N N . LEU A 1 122 ? -0.437 1.317 -3.516 1.00 97.00 122 LEU A N 1
ATOM 1023 C CA . LEU A 1 122 ? 0.174 0.207 -4.250 1.00 97.00 122 LEU A CA 1
ATOM 1024 C C . LEU A 1 122 ? -0.147 0.261 -5.746 1.00 97.00 122 LEU A C 1
ATOM 1026 O O . LEU A 1 122 ? 0.755 0.089 -6.565 1.00 97.00 122 LEU A O 1
ATOM 1030 N N . ALA A 1 123 ? -1.396 0.544 -6.119 1.00 96.19 123 ALA A N 1
ATOM 1031 C CA . ALA A 1 123 ? -1.787 0.678 -7.520 1.00 96.19 123 ALA A CA 1
ATOM 1032 C C . ALA A 1 123 ? -1.033 1.825 -8.215 1.00 96.19 123 ALA A C 1
ATOM 1034 O O . ALA A 1 123 ? -0.515 1.642 -9.319 1.00 96.19 123 ALA A O 1
ATOM 1035 N N . VAL A 1 124 ? -0.902 2.977 -7.549 1.00 95.38 124 VAL A N 1
ATOM 1036 C CA . VAL A 1 124 ? -0.122 4.121 -8.044 1.00 95.38 124 VAL A CA 1
ATOM 1037 C C . VAL A 1 124 ? 1.351 3.754 -8.198 1.00 95.38 124 VAL A C 1
ATOM 1039 O O . VAL A 1 124 ? 1.937 4.057 -9.235 1.00 95.38 124 VAL A O 1
ATOM 1042 N N . GLN A 1 125 ? 1.946 3.059 -7.227 1.00 94.19 125 GLN A N 1
ATOM 1043 C CA . GLN A 1 125 ? 3.346 2.637 -7.306 1.00 94.19 125 GLN A CA 1
ATOM 1044 C C . GLN A 1 125 ? 3.589 1.651 -8.449 1.00 94.19 125 GLN A C 1
ATOM 1046 O O . GLN A 1 125 ? 4.555 1.800 -9.194 1.00 94.19 125 GLN A O 1
ATOM 1051 N N . ILE A 1 126 ? 2.696 0.678 -8.646 1.00 92.06 126 ILE A N 1
ATOM 1052 C CA . ILE A 1 126 ? 2.779 -0.262 -9.772 1.00 92.06 126 ILE A CA 1
ATOM 1053 C C . ILE A 1 126 ? 2.642 0.483 -11.103 1.00 92.06 126 ILE A C 1
ATOM 1055 O O . ILE A 1 126 ? 3.410 0.226 -12.032 1.00 92.06 126 ILE A O 1
ATOM 1059 N N . TYR A 1 127 ? 1.692 1.415 -11.204 1.00 91.50 127 TYR A N 1
ATOM 1060 C CA . TYR A 1 127 ? 1.507 2.231 -12.400 1.00 91.50 127 TYR A CA 1
ATOM 1061 C C . TYR A 1 127 ? 2.751 3.074 -12.704 1.00 91.50 127 TYR A C 1
ATOM 1063 O O . TYR A 1 127 ? 3.256 3.051 -13.829 1.00 91.50 127 TYR A O 1
ATOM 1071 N N . TYR A 1 128 ? 3.288 3.756 -11.691 1.00 88.88 128 TYR A N 1
ATOM 1072 C CA . TYR A 1 128 ? 4.499 4.559 -11.806 1.00 88.88 128 TYR A CA 1
ATOM 1073 C C . TYR A 1 128 ? 5.694 3.702 -12.233 1.00 88.88 128 TYR A C 1
ATOM 1075 O O . TYR A 1 128 ? 6.384 4.046 -13.187 1.00 88.88 128 TYR A O 1
ATOM 1083 N N . LEU A 1 129 ? 5.891 2.538 -11.609 1.00 86.62 129 LEU A N 1
ATOM 1084 C CA . LEU A 1 129 ? 6.948 1.591 -11.963 1.00 86.62 129 LEU A CA 1
ATOM 1085 C C . LEU A 1 129 ? 6.826 1.122 -13.421 1.00 86.62 129 LEU A C 1
ATOM 1087 O O . LEU A 1 129 ? 7.808 1.107 -14.164 1.00 86.62 129 LEU A O 1
ATOM 1091 N N . ARG A 1 130 ? 5.616 0.767 -13.867 1.00 85.19 130 ARG A N 1
ATOM 1092 C CA . ARG A 1 130 ? 5.397 0.318 -15.247 1.00 85.19 130 ARG A CA 1
ATOM 1093 C C . ARG A 1 130 ? 5.666 1.414 -16.270 1.00 85.19 130 ARG A C 1
ATOM 1095 O O . ARG A 1 130 ? 6.336 1.163 -17.269 1.00 85.19 130 ARG A O 1
ATOM 1102 N N . TYR A 1 131 ? 5.155 2.614 -16.036 1.00 81.06 131 TYR A N 1
ATOM 1103 C CA . TYR A 1 131 ? 5.305 3.696 -17.000 1.00 81.06 131 TYR A CA 1
ATOM 1104 C C . TYR A 1 131 ? 6.724 4.279 -16.997 1.00 81.06 131 TYR A C 1
ATOM 1106 O O . TYR A 1 131 ? 7.282 4.560 -18.055 1.00 81.06 131 TYR A O 1
ATOM 1114 N N . TYR A 1 132 ? 7.324 4.430 -15.816 1.00 76.62 132 TYR A N 1
ATOM 1115 C CA . TYR A 1 132 ? 8.596 5.126 -15.657 1.00 76.62 132 TYR A CA 1
ATOM 1116 C C . TYR A 1 132 ? 9.822 4.225 -15.814 1.00 76.62 132 TYR A C 1
ATOM 1118 O O . TYR A 1 132 ? 10.836 4.692 -16.315 1.00 76.62 132 TYR A O 1
ATOM 1126 N N . LEU A 1 133 ? 9.757 2.949 -15.413 1.00 76.38 133 LEU A N 1
ATOM 1127 C CA . LEU A 1 133 ? 10.905 2.031 -15.488 1.00 76.38 133 LEU A CA 1
ATOM 1128 C C . LEU A 1 133 ? 10.797 1.039 -16.646 1.00 76.38 133 LEU A C 1
ATOM 1130 O O . LEU A 1 133 ? 11.726 0.928 -17.441 1.00 76.38 133 LEU A O 1
ATOM 1134 N N . LEU A 1 134 ? 9.668 0.340 -16.788 1.00 77.56 134 LEU A N 1
ATOM 1135 C CA . LEU A 1 134 ? 9.535 -0.717 -17.803 1.00 77.56 134 LEU A CA 1
ATOM 1136 C C . LEU A 1 134 ? 9.545 -0.176 -19.240 1.00 77.56 134 LEU A C 1
ATOM 1138 O O . LEU A 1 134 ? 10.171 -0.777 -20.113 1.00 77.56 134 LEU A O 1
ATOM 1142 N N . ALA A 1 135 ? 8.901 0.964 -19.497 1.00 75.94 135 ALA A N 1
ATOM 1143 C CA . ALA A 1 135 ? 8.843 1.538 -20.841 1.00 75.94 135 ALA A CA 1
ATOM 1144 C C . ALA A 1 135 ? 10.216 1.989 -21.398 1.00 75.94 135 ALA A C 1
ATOM 1146 O O . ALA A 1 135 ? 10.542 1.608 -22.528 1.00 75.94 135 ALA A O 1
ATOM 1147 N N . PRO A 1 136 ? 11.053 2.771 -20.677 1.00 72.62 136 PRO A N 1
ATOM 1148 C CA . PRO A 1 136 ? 12.392 3.101 -21.171 1.00 72.62 136 PRO A CA 1
ATOM 1149 C C . PRO A 1 136 ? 13.316 1.879 -21.208 1.00 72.62 136 PRO A C 1
ATOM 1151 O O . PRO A 1 136 ? 14.133 1.778 -22.122 1.00 72.62 136 PRO A O 1
ATOM 1154 N N . TRP A 1 137 ? 13.142 0.919 -20.294 1.00 78.69 137 TRP A N 1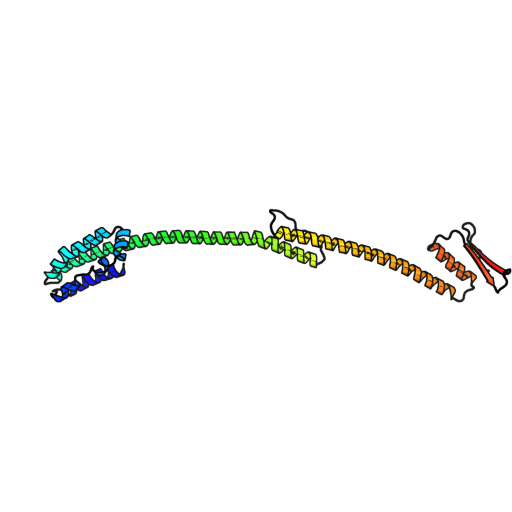
ATOM 1155 C CA . TRP A 1 137 ? 13.909 -0.328 -20.291 1.00 78.69 137 TRP A CA 1
ATOM 1156 C C . TRP A 1 137 ? 13.693 -1.154 -21.566 1.00 78.69 137 TRP A C 1
ATOM 1158 O O . TRP A 1 137 ? 14.654 -1.562 -22.216 1.00 78.69 137 TRP A O 1
ATOM 1168 N N . GLN A 1 138 ? 12.438 -1.349 -21.983 1.00 80.44 138 GLN A N 1
ATOM 1169 C CA . GLN A 1 138 ? 12.129 -2.072 -23.223 1.00 80.44 138 GLN A CA 1
ATOM 1170 C C . GLN A 1 138 ? 12.708 -1.380 -24.462 1.00 80.44 138 GLN A C 1
ATOM 1172 O O . GLN A 1 138 ? 13.212 -2.052 -25.361 1.00 80.44 138 GLN A O 1
ATOM 1177 N N . LYS A 1 139 ? 12.704 -0.040 -24.498 1.00 78.69 139 LYS A N 1
ATOM 1178 C CA . LYS A 1 139 ? 13.331 0.713 -25.595 1.00 78.69 139 LYS A CA 1
ATOM 1179 C C . LYS A 1 139 ? 14.837 0.474 -25.664 1.00 78.69 139 LYS A C 1
ATOM 1181 O O . LYS A 1 139 ? 15.356 0.274 -26.759 1.00 78.69 139 LYS A O 1
ATOM 1186 N N . LEU A 1 140 ? 15.523 0.449 -24.523 1.00 79.12 140 LEU A N 1
ATOM 1187 C CA . LEU A 1 140 ? 16.959 0.163 -24.473 1.00 79.12 140 LEU A CA 1
ATOM 1188 C C . LEU A 1 140 ? 17.274 -1.251 -24.978 1.00 79.12 140 LEU A C 1
ATOM 1190 O O . LEU A 1 140 ? 18.189 -1.402 -25.784 1.00 79.12 140 LEU A O 1
ATOM 1194 N N . ILE A 1 141 ? 16.476 -2.257 -24.597 1.00 83.62 141 ILE A N 1
ATOM 1195 C CA . ILE A 1 141 ? 16.624 -3.628 -25.119 1.00 83.62 141 ILE A CA 1
ATOM 1196 C C . ILE A 1 141 ? 16.434 -3.656 -26.637 1.00 83.62 141 ILE A C 1
ATOM 1198 O O . ILE A 1 141 ? 17.292 -4.171 -27.347 1.00 83.62 141 ILE A O 1
ATOM 1202 N N . SER A 1 142 ? 15.354 -3.054 -27.145 1.00 81.62 142 SER A N 1
ATOM 1203 C CA . SER A 1 142 ? 15.083 -3.042 -28.590 1.00 81.62 142 SER A CA 1
ATOM 1204 C C . SER A 1 142 ? 16.195 -2.356 -29.392 1.00 81.62 142 SER A C 1
ATOM 1206 O O . SER A 1 142 ? 16.507 -2.756 -30.511 1.00 81.62 142 SER A O 1
ATOM 1208 N N . MET A 1 143 ? 16.839 -1.342 -28.808 1.00 77.19 143 MET A N 1
ATOM 1209 C CA . MET A 1 143 ? 17.960 -0.656 -29.435 1.00 77.19 143 MET A CA 1
ATOM 1210 C C . MET A 1 143 ? 19.236 -1.504 -29.419 1.00 77.19 143 MET A C 1
ATOM 1212 O O . MET A 1 143 ? 19.936 -1.556 -30.429 1.00 77.19 143 MET A O 1
ATOM 1216 N N . ALA A 1 144 ? 19.516 -2.205 -28.318 1.00 78.50 144 ALA A N 1
ATOM 1217 C CA . ALA A 1 144 ? 20.625 -3.154 -28.254 1.00 78.50 144 ALA A CA 1
ATOM 1218 C C . ALA A 1 144 ? 20.466 -4.287 -29.282 1.00 78.50 144 ALA A C 1
ATOM 1220 O O . ALA A 1 144 ? 21.425 -4.642 -29.966 1.00 78.50 144 ALA A O 1
ATOM 1221 N N . GLU A 1 145 ? 19.246 -4.796 -29.456 1.00 82.44 145 GLU A N 1
ATOM 1222 C CA . GLU A 1 145 ? 18.928 -5.812 -30.462 1.00 82.44 145 GLU A CA 1
ATOM 1223 C C . GLU A 1 145 ? 19.089 -5.279 -31.898 1.00 82.44 145 GLU A C 1
ATOM 1225 O O . GLU A 1 145 ? 19.673 -5.951 -32.749 1.00 82.44 145 GLU A O 1
ATOM 1230 N N . ALA A 1 146 ? 18.672 -4.037 -32.171 1.00 79.81 146 ALA A N 1
ATOM 1231 C CA . ALA A 1 146 ? 18.880 -3.399 -33.474 1.00 79.81 146 ALA A CA 1
ATOM 1232 C C . ALA A 1 146 ? 20.372 -3.260 -33.830 1.00 79.81 146 ALA A C 1
ATOM 1234 O O . ALA A 1 146 ? 20.766 -3.549 -34.961 1.00 79.81 146 ALA A O 1
ATOM 1235 N N . ILE A 1 147 ? 21.208 -2.880 -32.860 1.00 79.06 147 ILE A N 1
ATOM 1236 C CA . ILE A 1 147 ? 22.665 -2.773 -33.032 1.00 79.06 147 ILE A CA 1
ATOM 1237 C C . ILE A 1 147 ? 23.289 -4.152 -33.271 1.00 79.06 147 ILE A C 1
ATOM 1239 O O . ILE A 1 147 ? 24.148 -4.283 -34.140 1.00 79.06 147 ILE A O 1
ATOM 1243 N N . SER A 1 148 ? 22.821 -5.189 -32.567 1.00 77.38 148 SER A N 1
ATOM 1244 C CA . SER A 1 148 ? 23.240 -6.577 -32.813 1.00 77.38 148 SER A CA 1
ATOM 1245 C C . SER A 1 148 ? 22.917 -7.034 -34.242 1.00 77.38 148 SER A C 1
ATOM 1247 O O . SER A 1 148 ? 23.702 -7.746 -34.865 1.00 77.38 148 SER A O 1
ATOM 1249 N N . ASN A 1 149 ? 21.794 -6.579 -34.798 1.00 81.75 149 ASN A N 1
ATOM 1250 C CA . ASN A 1 149 ? 21.376 -6.870 -36.172 1.00 81.75 149 ASN A CA 1
ATOM 1251 C C . ASN A 1 149 ? 22.016 -5.936 -37.223 1.00 81.75 149 ASN A C 1
ATOM 1253 O O . ASN A 1 149 ? 21.486 -5.802 -38.324 1.00 81.75 149 ASN A O 1
ATOM 1257 N N . HIS A 1 150 ? 23.147 -5.291 -36.904 1.00 72.81 150 HIS A N 1
ATOM 1258 C CA . HIS A 1 150 ? 23.884 -4.356 -37.774 1.00 72.81 150 HIS A CA 1
ATOM 1259 C C . HIS A 1 150 ? 23.088 -3.107 -38.202 1.00 72.81 150 HIS A C 1
ATOM 1261 O O . HIS A 1 150 ? 23.483 -2.390 -39.122 1.00 72.81 150 HIS A O 1
ATOM 1267 N N . ASN A 1 151 ? 21.976 -2.799 -37.529 1.00 74.88 151 ASN A N 1
ATOM 1268 C CA . ASN A 1 151 ? 21.212 -1.584 -37.771 1.00 74.88 151 ASN A CA 1
ATOM 1269 C C . ASN A 1 151 ? 21.642 -0.485 -36.794 1.00 74.88 151 ASN A C 1
ATOM 1271 O O . ASN A 1 151 ? 21.015 -0.246 -35.760 1.00 74.88 151 ASN A O 1
ATOM 1275 N N . PHE A 1 152 ? 22.710 0.225 -37.158 1.00 74.75 152 PHE A N 1
ATOM 1276 C CA . PHE A 1 152 ? 23.262 1.314 -36.348 1.00 74.75 152 PHE A CA 1
ATOM 1277 C C . PHE A 1 152 ? 22.488 2.629 -36.460 1.00 74.75 152 PHE A C 1
ATOM 1279 O O . PHE A 1 152 ? 22.919 3.608 -35.870 1.00 74.75 152 PHE A O 1
ATOM 1286 N N . LYS A 1 153 ? 21.354 2.693 -37.175 1.00 72.06 153 LYS A N 1
ATOM 1287 C CA . LYS A 1 153 ? 20.568 3.933 -37.343 1.00 72.06 153 LYS A CA 1
ATOM 1288 C C . LYS A 1 153 ? 19.564 4.186 -36.219 1.00 72.06 153 LYS A C 1
ATOM 1290 O O . LYS A 1 153 ? 18.997 5.276 -36.143 1.00 72.06 153 LYS A O 1
ATOM 1295 N N . ALA A 1 154 ? 19.330 3.206 -35.344 1.00 70.81 154 ALA A N 1
ATOM 1296 C CA . ALA A 1 154 ? 18.489 3.399 -34.169 1.00 70.81 154 ALA A CA 1
ATOM 1297 C C . ALA A 1 154 ? 19.081 4.504 -33.274 1.00 70.81 154 ALA A C 1
ATOM 1299 O O . ALA A 1 154 ? 20.296 4.581 -33.074 1.00 70.81 154 ALA A O 1
ATOM 1300 N N . ARG A 1 155 ? 18.229 5.400 -32.766 1.00 73.69 155 ARG A N 1
ATOM 1301 C CA . ARG A 1 155 ? 18.619 6.490 -31.863 1.00 73.69 155 ARG A CA 1
ATOM 1302 C C . ARG A 1 155 ? 17.634 6.568 -30.704 1.00 73.69 155 ARG A C 1
ATOM 1304 O O . ARG A 1 155 ? 16.420 6.622 -30.910 1.00 73.69 155 ARG A O 1
ATOM 1311 N N . PHE A 1 156 ? 18.156 6.618 -29.486 1.00 73.12 156 PHE A N 1
ATOM 1312 C CA . PHE A 1 156 ? 17.374 6.882 -28.290 1.00 73.12 156 PHE A CA 1
ATOM 1313 C C . PHE A 1 156 ? 17.085 8.384 -28.201 1.00 73.12 156 PHE A C 1
ATOM 1315 O O . PHE A 1 156 ? 18.011 9.188 -28.080 1.00 73.12 156 PHE A O 1
ATOM 1322 N N . ASN A 1 157 ? 15.809 8.767 -28.293 1.00 68.69 157 ASN A N 1
ATOM 1323 C CA . ASN A 1 157 ? 15.385 10.165 -28.236 1.00 68.69 157 ASN A CA 1
ATOM 1324 C C . ASN A 1 157 ? 14.945 10.534 -26.812 1.00 68.69 157 ASN A C 1
ATOM 1326 O O . ASN A 1 157 ? 13.966 9.979 -26.304 1.00 68.69 157 ASN A O 1
ATOM 1330 N N . ILE A 1 158 ? 15.644 11.480 -26.185 1.00 67.50 158 ILE A N 1
ATOM 1331 C CA . ILE A 1 158 ? 15.331 11.950 -24.832 1.00 67.50 158 ILE A CA 1
ATOM 1332 C C . ILE A 1 158 ? 14.158 12.924 -24.914 1.00 67.50 158 ILE A C 1
ATOM 1334 O O . ILE A 1 158 ? 14.231 13.937 -25.604 1.00 67.50 158 ILE A O 1
ATOM 1338 N N . LYS A 1 159 ? 13.074 12.636 -24.190 1.00 62.59 159 LYS A N 1
ATOM 1339 C CA . LYS A 1 159 ? 11.867 13.481 -24.163 1.00 62.59 159 LYS A CA 1
ATOM 1340 C C . LYS A 1 159 ? 11.597 14.149 -22.804 1.00 62.59 159 LYS A C 1
ATOM 1342 O O . LYS A 1 159 ? 10.499 14.660 -22.609 1.00 62.59 159 LYS A O 1
ATOM 1347 N N . GLY A 1 160 ? 12.541 14.165 -21.853 1.00 63.34 160 GLY A N 1
ATOM 1348 C CA . GLY A 1 160 ? 12.246 14.672 -20.503 1.00 63.34 160 GLY A CA 1
ATOM 1349 C C . GLY A 1 160 ? 13.436 14.907 -19.564 1.00 63.34 160 GLY A C 1
ATOM 1350 O O . GLY A 1 160 ? 14.557 15.155 -20.004 1.00 63.34 160 GLY A O 1
ATOM 1351 N N . ARG A 1 161 ? 13.152 14.887 -18.247 1.00 57.41 161 ARG A N 1
ATOM 1352 C CA . ARG A 1 161 ? 14.132 15.061 -17.154 1.00 57.41 161 ARG A CA 1
ATOM 1353 C C . ARG A 1 161 ? 15.221 13.989 -17.229 1.00 57.41 161 ARG A C 1
ATOM 1355 O O . ARG A 1 161 ? 14.893 12.822 -17.360 1.00 57.41 161 ARG A O 1
ATOM 1362 N N . LYS A 1 162 ? 16.481 14.411 -17.073 1.00 61.47 162 LYS A N 1
ATOM 1363 C CA . LYS A 1 162 ? 17.680 13.561 -17.088 1.00 61.47 162 LYS A CA 1
ATOM 1364 C C . LYS A 1 162 ? 17.621 12.503 -15.978 1.00 61.47 162 LYS A C 1
ATOM 1366 O O . LYS A 1 162 ? 17.848 12.847 -14.822 1.00 61.47 162 LYS A O 1
ATOM 1371 N N . ASN A 1 163 ? 17.365 11.249 -16.337 1.00 71.62 163 ASN A N 1
ATOM 1372 C CA . ASN A 1 163 ? 17.563 10.095 -15.456 1.00 71.62 163 ASN A CA 1
ATOM 1373 C C . ASN A 1 163 ? 18.750 9.243 -15.921 1.00 71.62 163 ASN A C 1
ATOM 1375 O O . ASN A 1 163 ? 19.307 9.439 -17.004 1.00 71.62 163 ASN A O 1
ATOM 1379 N N . GLU A 1 164 ? 19.095 8.237 -15.126 1.00 78.88 164 GLU A N 1
ATOM 1380 C CA . GLU A 1 164 ? 20.149 7.261 -15.401 1.00 78.88 164 GLU A CA 1
ATOM 1381 C C . GLU A 1 164 ? 19.915 6.516 -16.728 1.00 78.88 164 GLU A C 1
ATOM 1383 O O . GLU A 1 164 ? 20.861 6.253 -17.471 1.00 78.88 164 GLU A O 1
ATOM 1388 N N . PHE A 1 165 ? 18.655 6.239 -17.087 1.00 75.19 165 PHE A N 1
ATOM 1389 C CA . PHE A 1 165 ? 18.313 5.595 -18.363 1.00 75.19 165 PHE A CA 1
ATOM 1390 C C . PHE A 1 165 ? 18.536 6.494 -19.580 1.00 75.19 165 PHE A C 1
ATOM 1392 O O . PHE A 1 165 ? 18.917 5.996 -20.639 1.00 75.19 165 PHE A O 1
ATOM 1399 N N . ASP A 1 166 ? 18.356 7.808 -19.440 1.00 78.62 166 ASP A N 1
ATOM 1400 C CA . ASP A 1 166 ? 18.653 8.752 -20.520 1.00 78.62 166 ASP A CA 1
ATOM 1401 C C . ASP A 1 166 ? 20.163 8.849 -20.747 1.00 78.62 166 ASP A C 1
ATOM 1403 O O . ASP A 1 166 ? 20.621 8.896 -21.889 1.00 78.62 166 ASP A O 1
ATOM 1407 N N . LEU A 1 167 ? 20.949 8.812 -19.664 1.00 81.81 167 LEU A N 1
ATOM 1408 C CA . LEU A 1 167 ? 22.408 8.751 -19.740 1.00 81.81 167 LEU A CA 1
ATOM 1409 C C . LEU A 1 167 ? 22.874 7.472 -20.451 1.00 81.81 167 LEU A C 1
ATOM 1411 O O . LEU A 1 167 ? 23.751 7.532 -21.315 1.00 81.81 167 LEU A O 1
ATOM 1415 N N . LEU A 1 168 ? 22.257 6.330 -20.135 1.00 82.88 168 LEU A N 1
ATOM 1416 C CA . LEU A 1 168 ? 22.566 5.061 -20.789 1.00 82.88 168 LEU A CA 1
ATOM 1417 C C . LEU A 1 168 ? 22.177 5.075 -22.275 1.00 82.88 168 LEU A C 1
ATOM 1419 O O . LEU A 1 168 ? 22.966 4.649 -23.117 1.00 82.88 168 LEU A O 1
ATOM 1423 N N . GLY A 1 169 ? 21.008 5.626 -22.614 1.00 83.19 169 GLY A N 1
ATOM 1424 C CA . GLY A 1 169 ? 20.575 5.809 -24.001 1.00 83.19 169 GLY A CA 1
ATOM 1425 C C . GLY A 1 169 ? 21.533 6.690 -24.810 1.00 83.19 169 GLY A C 1
ATOM 1426 O O . GLY A 1 169 ? 21.848 6.373 -25.957 1.00 83.19 169 GLY A O 1
ATOM 1427 N N . LEU A 1 170 ? 22.074 7.754 -24.205 1.00 83.50 170 LEU A N 1
ATOM 1428 C CA . LEU A 1 170 ? 23.106 8.593 -24.828 1.00 83.50 170 LEU A CA 1
ATOM 1429 C C . LEU A 1 170 ? 24.417 7.843 -25.063 1.00 83.50 170 LEU A C 1
ATOM 1431 O O . LEU A 1 170 ? 25.016 7.986 -26.130 1.00 83.50 170 LEU A O 1
ATOM 1435 N N . ALA A 1 171 ? 24.860 7.040 -24.094 1.00 84.06 171 ALA A N 1
ATOM 1436 C CA . ALA A 1 171 ? 26.054 6.216 -24.254 1.00 84.06 171 ALA A CA 1
ATOM 1437 C C . ALA A 1 171 ? 25.886 5.216 -25.412 1.00 84.06 171 ALA A C 1
ATOM 1439 O O . ALA A 1 171 ? 26.785 5.075 -26.242 1.00 84.06 171 ALA A O 1
ATOM 1440 N N . PHE A 1 172 ? 24.705 4.601 -25.526 1.00 81.38 172 PHE A N 1
ATOM 1441 C CA . PHE A 1 172 ? 24.359 3.688 -26.617 1.00 81.38 172 PHE A CA 1
ATOM 1442 C C . PHE A 1 172 ? 24.331 4.374 -27.991 1.00 81.38 172 PHE A C 1
ATOM 1444 O O . PHE A 1 172 ? 24.856 3.831 -28.967 1.00 81.38 172 PHE A O 1
ATOM 1451 N N . ASN A 1 173 ? 23.774 5.588 -28.072 1.00 85.19 173 ASN A N 1
ATOM 1452 C CA . ASN A 1 173 ? 23.814 6.400 -29.291 1.00 85.19 173 ASN A CA 1
ATOM 1453 C C . ASN A 1 173 ? 25.261 6.667 -29.731 1.00 85.19 173 ASN A C 1
ATOM 1455 O O . ASN A 1 173 ? 25.595 6.447 -30.894 1.00 85.19 173 ASN A O 1
ATOM 1459 N N . LYS A 1 174 ? 26.124 7.088 -28.795 1.00 84.25 174 LYS A N 1
ATOM 1460 C CA . LYS A 1 174 ? 27.534 7.394 -29.073 1.00 84.25 174 LYS A CA 1
ATOM 1461 C C . LYS A 1 174 ? 28.313 6.159 -29.533 1.00 84.25 174 LYS A C 1
ATOM 1463 O O . LYS A 1 174 ? 29.108 6.249 -30.462 1.00 84.25 174 LYS A O 1
ATOM 1468 N N . MET A 1 175 ? 28.068 5.004 -28.913 1.00 83.94 175 MET A N 1
ATOM 1469 C CA . MET A 1 175 ? 28.667 3.736 -29.337 1.00 83.94 175 MET A CA 1
ATOM 1470 C C . MET A 1 175 ? 28.225 3.354 -30.756 1.00 83.94 175 MET A C 1
ATOM 1472 O O . MET A 1 175 ? 29.061 2.984 -31.575 1.00 83.94 175 MET A O 1
ATOM 1476 N N . SER A 1 176 ? 26.931 3.487 -31.065 1.00 82.38 176 SER A N 1
ATOM 1477 C CA . SER A 1 176 ? 26.391 3.173 -32.398 1.00 82.38 176 SER A CA 1
ATOM 1478 C C . SER A 1 176 ? 27.009 4.049 -33.486 1.00 82.38 176 SER A C 1
ATOM 1480 O O . SER A 1 176 ? 27.389 3.544 -34.536 1.00 82.38 176 SER A O 1
ATOM 1482 N N . GLU A 1 177 ? 27.160 5.347 -33.218 1.00 83.50 177 GLU A N 1
ATOM 1483 C CA . GLU A 1 177 ? 27.803 6.303 -34.126 1.00 83.50 177 GLU A CA 1
ATOM 1484 C C . GLU A 1 177 ? 29.283 5.967 -34.370 1.00 83.50 177 GLU A C 1
ATOM 1486 O O . GLU A 1 177 ? 29.755 5.986 -35.508 1.00 83.50 177 GLU A O 1
ATOM 1491 N N . GLN A 1 178 ? 30.019 5.594 -33.318 1.00 81.06 178 GLN A N 1
ATOM 1492 C CA . GLN A 1 178 ? 31.412 5.167 -33.455 1.00 81.06 178 GLN A CA 1
ATOM 1493 C C . GLN A 1 178 ? 31.538 3.905 -34.312 1.00 81.06 178 GLN A C 1
ATOM 1495 O O . GLN A 1 178 ? 32.368 3.876 -35.221 1.00 81.06 178 GLN A O 1
ATOM 1500 N N . ILE A 1 179 ? 30.698 2.896 -34.071 1.00 82.00 179 ILE A N 1
ATOM 1501 C CA . ILE A 1 179 ? 30.698 1.654 -34.854 1.00 82.00 179 ILE A CA 1
ATOM 1502 C C . ILE A 1 179 ? 30.348 1.938 -36.322 1.00 82.00 179 ILE A C 1
ATOM 1504 O O . ILE A 1 179 ? 31.071 1.492 -37.210 1.00 82.00 179 ILE A O 1
ATOM 1508 N N . GLU A 1 180 ? 29.306 2.731 -36.589 1.00 79.75 180 GLU A N 1
ATOM 1509 C CA . GLU A 1 180 ? 28.912 3.134 -37.947 1.00 79.75 180 GLU A CA 1
ATOM 1510 C C . GLU A 1 180 ? 30.072 3.819 -38.689 1.00 79.75 180 GLU A C 1
ATOM 1512 O O . GLU A 1 180 ? 30.400 3.450 -39.818 1.00 79.75 180 GLU A O 1
ATOM 1517 N N . SER A 1 181 ? 30.769 4.751 -38.030 1.00 76.44 181 SER A N 1
ATOM 1518 C CA . SER A 1 181 ? 31.918 5.444 -38.626 1.00 76.44 181 SER A CA 1
ATOM 1519 C C . SER A 1 181 ? 33.106 4.516 -38.924 1.00 76.44 181 SER A C 1
ATOM 1521 O O . SER A 1 181 ? 33.758 4.662 -39.960 1.00 76.44 181 SER A O 1
ATOM 1523 N N . GLN A 1 182 ? 33.372 3.531 -38.058 1.00 73.00 182 GLN A N 1
ATOM 1524 C CA . GLN A 1 182 ? 34.423 2.536 -38.279 1.00 73.00 182 GLN A CA 1
ATOM 1525 C C . GLN A 1 182 ? 34.081 1.600 -39.441 1.00 73.00 182 GLN A C 1
ATOM 1527 O O . GLN A 1 182 ? 34.956 1.311 -40.257 1.00 73.00 182 GLN A O 1
ATOM 1532 N N . TYR A 1 183 ? 32.820 1.172 -39.559 1.00 74.06 183 TYR A N 1
ATOM 1533 C CA . TYR A 1 183 ? 32.361 0.369 -40.693 1.00 74.06 183 TYR A CA 1
ATOM 1534 C C . TYR A 1 183 ? 32.487 1.127 -42.016 1.00 74.06 183 TYR A C 1
ATOM 1536 O O . TYR A 1 183 ? 33.038 0.576 -42.964 1.00 74.06 183 TYR A O 1
ATOM 1544 N N . LEU A 1 184 ? 32.074 2.398 -42.071 1.00 75.50 184 LEU A N 1
ATOM 1545 C CA . LEU A 1 184 ? 32.223 3.229 -43.275 1.00 75.50 184 LEU A CA 1
ATOM 1546 C C . LEU A 1 184 ? 33.696 3.422 -43.667 1.00 75.50 184 LEU A C 1
ATOM 1548 O O . LEU A 1 184 ? 34.044 3.397 -44.849 1.00 75.50 184 LEU A O 1
ATOM 1552 N N . LEU A 1 185 ? 34.585 3.586 -42.682 1.00 76.25 185 LEU A N 1
ATOM 1553 C CA . LEU A 1 185 ? 36.022 3.684 -42.935 1.00 76.25 185 LEU A CA 1
ATOM 1554 C C . LEU A 1 185 ? 36.592 2.368 -43.487 1.00 76.25 185 LEU A C 1
ATOM 1556 O O . LEU A 1 185 ? 37.383 2.395 -44.430 1.00 76.25 185 LEU A O 1
ATOM 1560 N N . LEU A 1 186 ? 36.188 1.226 -42.925 1.00 72.44 186 LEU A N 1
ATOM 1561 C CA . LEU A 1 186 ? 36.598 -0.095 -43.403 1.00 72.44 186 LEU A CA 1
ATOM 1562 C C . LEU A 1 186 ? 36.064 -0.376 -44.808 1.00 72.44 186 LEU A C 1
ATOM 1564 O O . LEU A 1 186 ? 36.821 -0.850 -45.650 1.00 72.44 186 LEU A O 1
ATOM 1568 N N . GLU A 1 187 ? 34.807 -0.040 -45.089 1.00 76.38 187 GLU A N 1
ATOM 1569 C CA . GLU A 1 187 ? 34.206 -0.181 -46.418 1.00 76.38 187 GLU A CA 1
ATOM 1570 C C . GLU A 1 187 ? 34.989 0.630 -47.456 1.00 76.38 187 GLU A C 1
ATOM 1572 O O . GLU A 1 187 ? 35.365 0.104 -48.507 1.00 76.38 187 GLU A O 1
ATOM 1577 N N . LYS A 1 188 ? 35.357 1.871 -47.116 1.00 74.12 188 LYS A N 1
ATOM 1578 C CA . LYS A 1 188 ? 36.216 2.702 -47.963 1.00 74.12 188 LYS A CA 1
ATOM 1579 C C . LYS A 1 188 ? 37.588 2.062 -48.195 1.00 74.12 188 LYS A C 1
ATOM 1581 O O . LYS A 1 188 ? 38.043 1.991 -49.334 1.00 74.12 188 LYS A O 1
ATOM 1586 N N . GLN A 1 189 ? 38.234 1.548 -47.148 1.00 76.00 189 GLN A N 1
ATOM 1587 C CA . GLN A 1 189 ? 39.535 0.879 -47.276 1.00 76.00 189 GLN A CA 1
ATOM 1588 C C . GLN A 1 189 ? 39.460 -0.412 -48.102 1.00 76.00 189 GLN A C 1
ATOM 1590 O O . GLN A 1 189 ? 40.381 -0.713 -48.864 1.00 76.00 189 GLN A O 1
ATOM 1595 N N . VAL A 1 190 ? 38.383 -1.188 -47.970 1.00 75.69 190 VAL A N 1
ATOM 1596 C CA . VAL A 1 190 ? 38.149 -2.395 -48.772 1.00 75.69 190 VAL A CA 1
ATOM 1597 C C . VAL A 1 190 ? 37.918 -2.021 -50.233 1.00 75.69 190 VAL A C 1
ATOM 1599 O O . VAL A 1 190 ? 38.513 -2.650 -51.109 1.00 75.69 190 VAL A O 1
ATOM 1602 N N . ALA A 1 191 ? 37.132 -0.979 -50.512 1.00 71.38 191 ALA A N 1
ATOM 1603 C CA . ALA A 1 191 ? 36.915 -0.478 -51.867 1.00 71.38 191 ALA A CA 1
ATOM 1604 C C . ALA A 1 191 ? 38.230 -0.009 -52.512 1.00 71.38 191 ALA A C 1
ATOM 1606 O O . ALA A 1 191 ? 38.551 -0.423 -53.627 1.00 71.38 191 ALA A O 1
ATOM 1607 N N . GLU A 1 192 ? 39.044 0.764 -51.788 1.00 74.81 192 GLU A N 1
ATOM 1608 C CA . GLU A 1 192 ? 40.364 1.212 -52.248 1.00 74.81 192 GLU A CA 1
ATOM 1609 C C . GLU A 1 192 ? 41.312 0.032 -52.521 1.00 74.81 192 GLU A C 1
ATOM 1611 O O . GLU A 1 192 ? 41.943 -0.034 -53.580 1.00 74.81 192 GLU A O 1
ATOM 1616 N N . LYS A 1 193 ? 41.390 -0.948 -51.607 1.00 73.62 193 LYS A N 1
ATOM 1617 C CA . LYS A 1 193 ? 42.212 -2.154 -51.808 1.00 73.62 193 LYS A CA 1
ATOM 1618 C C . LYS A 1 193 ? 41.709 -3.010 -52.969 1.00 73.62 193 LYS A C 1
ATOM 1620 O O . LYS A 1 193 ? 42.532 -3.548 -53.705 1.00 73.62 193 LYS A O 1
ATOM 1625 N N . THR A 1 194 ? 40.396 -3.111 -53.167 1.00 74.81 194 THR A N 1
ATOM 1626 C CA . THR A 1 194 ? 39.793 -3.870 -54.275 1.00 74.81 194 THR A CA 1
ATOM 1627 C C . THR A 1 194 ? 40.082 -3.203 -55.614 1.00 74.81 194 THR A C 1
ATOM 1629 O O . THR A 1 194 ? 40.512 -3.879 -56.547 1.00 74.81 194 THR A O 1
ATOM 1632 N N . ALA A 1 195 ? 39.948 -1.877 -55.699 1.00 72.50 195 ALA A N 1
ATOM 1633 C CA . ALA A 1 195 ? 40.312 -1.114 -56.890 1.00 72.50 195 ALA A CA 1
ATOM 1634 C C . ALA A 1 195 ? 41.804 -1.278 -57.226 1.00 72.50 195 ALA A C 1
ATOM 1636 O O . ALA A 1 195 ? 42.163 -1.561 -58.372 1.00 72.50 195 ALA A O 1
ATOM 1637 N N . LYS A 1 196 ? 42.678 -1.202 -56.212 1.00 71.44 196 LYS A N 1
ATOM 1638 C CA . LYS A 1 196 ? 44.121 -1.423 -56.379 1.00 71.44 196 LYS A CA 1
ATOM 1639 C C . LYS A 1 196 ? 44.438 -2.851 -56.837 1.00 71.44 196 LYS A C 1
ATOM 1641 O O . LYS A 1 196 ? 45.223 -3.030 -57.763 1.00 71.44 196 LYS A O 1
ATOM 1646 N N . LEU A 1 197 ? 43.802 -3.862 -56.241 1.00 70.06 197 LEU A N 1
ATOM 1647 C CA . LEU A 1 197 ? 43.960 -5.265 -56.641 1.00 70.06 197 LEU A CA 1
ATOM 1648 C C . LEU A 1 197 ? 43.499 -5.508 -58.081 1.00 70.06 197 LEU A C 1
ATOM 1650 O O . LEU A 1 197 ? 44.194 -6.192 -58.830 1.00 70.06 197 LEU A O 1
ATOM 1654 N N . GLN A 1 198 ? 42.373 -4.925 -58.500 1.00 73.00 198 GLN A N 1
ATOM 1655 C CA . GLN A 1 198 ? 41.898 -5.014 -59.883 1.00 73.00 198 GLN A CA 1
ATOM 1656 C C . GLN A 1 198 ? 42.890 -4.383 -60.866 1.00 73.00 198 GLN A C 1
ATOM 1658 O O . GLN A 1 198 ? 43.156 -4.958 -61.921 1.00 73.00 198 GLN A O 1
ATOM 1663 N N . GLN A 1 199 ? 43.479 -3.236 -60.517 1.00 69.69 199 GLN A N 1
ATOM 1664 C CA . GLN A 1 199 ? 44.503 -2.593 -61.339 1.00 69.69 199 GLN A CA 1
ATOM 1665 C C . GLN A 1 199 ? 45.763 -3.463 -61.455 1.00 69.69 199 GLN A C 1
ATOM 1667 O O . GLN A 1 199 ? 46.257 -3.684 -62.559 1.00 69.69 199 GLN A O 1
ATOM 1672 N N . THR A 1 200 ? 46.255 -4.023 -60.345 1.00 72.19 200 THR A N 1
ATOM 1673 C CA . THR A 1 200 ? 47.408 -4.936 -60.366 1.00 72.19 200 THR A CA 1
ATOM 1674 C C . THR A 1 200 ? 47.116 -6.204 -61.170 1.00 72.19 200 THR A C 1
ATOM 1676 O O . THR A 1 200 ? 47.956 -6.628 -61.959 1.00 72.19 200 THR A O 1
ATOM 1679 N N . ASN A 1 201 ? 45.921 -6.786 -61.041 1.00 75.88 201 ASN A N 1
ATOM 1680 C CA . ASN A 1 201 ? 45.531 -7.974 -61.801 1.00 75.88 201 ASN A CA 1
ATOM 1681 C C . ASN A 1 201 ? 45.490 -7.696 -63.316 1.00 75.88 201 ASN A C 1
ATOM 1683 O O . ASN A 1 201 ? 46.002 -8.491 -64.106 1.00 75.88 201 ASN A O 1
ATOM 1687 N N . LYS A 1 202 ? 44.977 -6.529 -63.732 1.00 69.94 202 LYS A N 1
ATOM 1688 C CA . LYS A 1 202 ? 45.023 -6.084 -65.136 1.00 69.94 202 LYS A CA 1
ATOM 1689 C C . LYS A 1 202 ? 46.455 -5.964 -65.662 1.00 69.94 202 LYS A C 1
ATOM 1691 O O . LYS A 1 202 ? 46.734 -6.413 -66.767 1.00 69.94 202 LYS A O 1
ATOM 1696 N N . ILE A 1 203 ? 47.374 -5.425 -64.864 1.00 73.50 203 ILE A N 1
ATOM 1697 C CA . ILE A 1 203 ? 48.787 -5.297 -65.255 1.00 73.50 203 ILE A CA 1
ATOM 1698 C C . ILE A 1 203 ? 49.447 -6.677 -65.394 1.00 73.50 203 ILE A C 1
ATOM 1700 O O . ILE A 1 203 ? 50.100 -6.946 -66.399 1.00 73.50 203 ILE A O 1
ATOM 1704 N N . VAL A 1 204 ? 49.251 -7.573 -64.422 1.00 72.00 204 VAL A N 1
ATOM 1705 C CA . VAL A 1 204 ? 49.831 -8.929 -64.453 1.00 72.00 204 VAL A CA 1
ATOM 1706 C C . VAL A 1 204 ? 49.262 -9.750 -65.613 1.00 72.00 204 VAL A C 1
ATOM 1708 O O . VAL A 1 204 ? 50.009 -10.421 -66.324 1.00 72.00 204 VAL A O 1
ATOM 1711 N N . SER A 1 205 ? 47.951 -9.678 -65.854 1.00 67.12 205 SER A N 1
ATOM 1712 C CA . SER A 1 205 ? 47.322 -10.365 -66.990 1.00 67.12 205 SER A CA 1
ATOM 1713 C C . SER A 1 205 ? 47.783 -9.801 -68.333 1.00 67.12 205 SER A C 1
ATOM 1715 O O . SER A 1 205 ? 48.030 -10.579 -69.254 1.00 67.12 205 SER A O 1
ATOM 1717 N N . PHE A 1 206 ? 47.988 -8.486 -68.438 1.00 70.69 206 PHE A N 1
ATOM 1718 C CA . PHE A 1 206 ? 48.575 -7.862 -69.621 1.00 70.69 206 PHE A CA 1
ATOM 1719 C C . PHE A 1 206 ? 50.012 -8.341 -69.873 1.00 70.69 206 PHE A C 1
ATOM 1721 O O . PHE A 1 206 ? 50.332 -8.761 -70.985 1.00 70.69 206 PHE A O 1
ATOM 1728 N N . GLN A 1 207 ? 50.868 -8.359 -68.846 1.00 72.19 207 GLN A N 1
ATOM 1729 C CA . GLN A 1 207 ? 52.231 -8.893 -68.959 1.00 72.19 207 GLN A CA 1
ATOM 1730 C C . GLN A 1 207 ? 52.228 -10.356 -69.410 1.00 72.19 207 GLN A C 1
ATOM 1732 O O . GLN A 1 207 ? 52.946 -10.723 -70.339 1.00 72.19 207 GLN A O 1
ATOM 1737 N N . TYR A 1 208 ? 51.375 -11.186 -68.809 1.00 68.38 208 TYR A N 1
ATOM 1738 C CA . TYR A 1 208 ? 51.253 -12.593 -69.179 1.00 68.38 208 TYR A CA 1
ATOM 1739 C C . TYR A 1 208 ? 50.777 -12.778 -70.628 1.00 68.38 208 TYR A C 1
ATOM 1741 O O . TYR A 1 208 ? 51.340 -13.583 -71.369 1.00 68.38 208 TYR A O 1
ATOM 1749 N N . GLN A 1 209 ? 49.773 -12.012 -71.065 1.00 65.12 209 GLN A N 1
ATOM 1750 C CA . GLN A 1 209 ? 49.305 -12.031 -72.454 1.00 65.12 209 GLN A CA 1
ATOM 1751 C C . GLN A 1 209 ? 50.387 -11.568 -73.433 1.00 65.12 209 GLN A C 1
ATOM 1753 O O . GLN A 1 209 ? 50.519 -12.152 -74.507 1.00 65.12 209 GLN A O 1
ATOM 1758 N N . THR A 1 210 ? 51.182 -10.573 -73.042 1.00 62.25 210 THR A N 1
ATOM 1759 C CA . THR A 1 210 ? 52.290 -10.040 -73.840 1.00 62.25 210 THR A CA 1
ATOM 1760 C C . THR A 1 210 ? 53.377 -11.098 -74.020 1.00 62.25 210 THR A C 1
ATOM 1762 O O . THR A 1 210 ? 53.755 -11.405 -75.146 1.00 62.25 210 THR A O 1
ATOM 1765 N N . ILE A 1 211 ? 53.800 -11.753 -72.934 1.00 64.38 211 ILE A N 1
ATOM 1766 C CA . ILE A 1 211 ? 54.761 -12.868 -72.968 1.00 64.38 211 ILE A CA 1
ATOM 1767 C C . ILE A 1 211 ? 54.216 -14.027 -73.815 1.00 64.38 211 ILE A C 1
ATOM 1769 O O . ILE A 1 211 ? 54.914 -14.557 -74.675 1.00 64.38 211 ILE A O 1
ATOM 1773 N N . LYS A 1 212 ? 52.939 -14.388 -73.655 1.00 61.94 212 LYS A N 1
ATOM 1774 C CA . LYS A 1 212 ? 52.312 -15.452 -74.454 1.00 61.94 212 LYS A CA 1
ATOM 1775 C C . LYS A 1 212 ? 52.266 -15.117 -75.954 1.00 61.94 212 LYS A C 1
ATOM 1777 O O . LYS A 1 212 ? 52.489 -16.001 -76.781 1.00 61.94 212 LYS A O 1
ATOM 1782 N N . GLN A 1 213 ? 52.013 -13.859 -76.318 1.00 58.44 213 GLN A N 1
ATOM 1783 C CA . GLN A 1 213 ? 52.070 -13.396 -77.712 1.00 58.44 213 GLN A CA 1
ATOM 1784 C C . GLN A 1 213 ? 53.507 -13.324 -78.254 1.00 58.44 213 GLN A C 1
ATOM 1786 O O . GLN A 1 213 ? 53.718 -13.533 -79.446 1.00 58.44 213 GLN A O 1
ATOM 1791 N N . LEU A 1 214 ? 54.508 -13.120 -77.396 1.00 57.03 214 LEU A N 1
ATOM 1792 C CA . LEU A 1 214 ? 55.928 -13.177 -77.761 1.00 57.03 214 LEU A CA 1
ATOM 1793 C C . LEU A 1 214 ? 56.441 -14.609 -77.994 1.00 57.03 214 LEU A C 1
ATOM 1795 O O . LEU A 1 214 ? 57.460 -14.767 -78.661 1.00 57.03 214 LEU A O 1
ATOM 1799 N N . HIS A 1 215 ? 55.733 -15.647 -77.526 1.00 56.72 215 HIS A N 1
ATOM 1800 C CA . HIS A 1 215 ? 56.150 -17.063 -77.600 1.00 56.72 215 HIS A CA 1
ATOM 1801 C C . HIS A 1 215 ? 55.379 -17.956 -78.598 1.00 56.72 215 HIS A C 1
ATOM 1803 O O . HIS A 1 215 ? 55.598 -19.162 -78.637 1.00 56.72 215 HIS A O 1
ATOM 1809 N N . THR A 1 216 ? 54.478 -17.413 -79.415 1.00 54.22 216 THR A N 1
ATOM 1810 C CA . THR A 1 216 ? 53.757 -18.163 -80.473 1.00 54.22 216 THR A CA 1
ATOM 1811 C C . THR A 1 216 ? 54.696 -18.578 -81.645 1.00 54.22 216 THR A C 1
ATOM 1813 O O . THR A 1 216 ? 55.904 -18.378 -81.562 1.00 54.22 216 THR A O 1
ATOM 1816 N N . SER A 1 217 ? 54.230 -19.006 -82.824 1.00 51.56 217 SER A N 1
ATOM 1817 C CA . SER A 1 217 ? 55.105 -19.349 -83.986 1.00 51.56 217 SER A CA 1
ATOM 1818 C C . SER A 1 217 ? 54.803 -18.527 -85.260 1.00 51.56 217 SER A C 1
ATOM 1820 O O . SER A 1 217 ? 54.558 -19.084 -86.319 1.00 51.56 217 SER A O 1
ATOM 1822 N N . GLU A 1 218 ? 54.789 -17.198 -85.144 1.00 56.25 218 GLU A N 1
ATOM 1823 C CA . GLU A 1 218 ? 54.590 -16.195 -86.205 1.00 56.25 218 GLU A CA 1
ATOM 1824 C C . GLU A 1 218 ? 55.903 -15.390 -86.343 1.00 56.25 218 GLU A C 1
ATOM 1826 O O . GLU A 1 218 ? 56.644 -15.307 -85.353 1.00 56.25 218 GLU A O 1
ATOM 1831 N N . PRO A 1 219 ? 56.222 -14.805 -87.512 1.00 59.47 219 PRO A N 1
ATOM 1832 C CA . PRO A 1 219 ? 57.428 -13.995 -87.701 1.00 59.47 219 PRO A CA 1
ATOM 1833 C C . PRO A 1 219 ? 57.473 -12.789 -86.744 1.00 59.47 219 PRO A C 1
ATOM 1835 O O . PRO A 1 219 ? 56.451 -12.169 -86.442 1.00 59.47 219 PRO A O 1
ATOM 1838 N N . LEU A 1 220 ? 58.672 -12.467 -86.238 1.00 58.91 220 LEU A N 1
ATOM 1839 C CA . LEU A 1 220 ? 58.900 -11.539 -85.117 1.00 58.91 220 LEU A CA 1
ATOM 1840 C C . LEU A 1 220 ? 58.226 -10.168 -85.324 1.00 58.91 220 LEU A C 1
ATOM 1842 O O . LEU A 1 220 ? 57.615 -9.628 -84.403 1.00 58.91 220 LEU A O 1
ATOM 1846 N N . CYS A 1 221 ? 58.286 -9.646 -86.550 1.00 58.03 221 CYS A N 1
ATOM 1847 C CA . CYS A 1 221 ? 57.772 -8.330 -86.922 1.00 58.03 221 CYS A CA 1
ATOM 1848 C C . CYS A 1 221 ? 56.249 -8.187 -86.693 1.00 58.03 221 CYS A C 1
ATOM 1850 O O . CYS A 1 221 ? 55.802 -7.218 -86.074 1.00 58.03 221 CYS A O 1
ATOM 1852 N N . GLU A 1 222 ? 55.442 -9.182 -87.082 1.00 62.03 222 GLU A N 1
ATOM 1853 C CA . GLU A 1 222 ? 53.977 -9.113 -86.945 1.00 62.03 222 GLU A CA 1
ATOM 1854 C C . GLU A 1 222 ? 53.505 -9.179 -85.483 1.00 62.03 222 GLU A C 1
ATOM 1856 O O . GLU A 1 222 ? 52.490 -8.586 -85.104 1.00 62.03 222 GLU A O 1
ATOM 1861 N N . ARG A 1 223 ? 54.255 -9.873 -84.622 1.00 63.06 223 ARG A N 1
ATOM 1862 C CA . ARG A 1 223 ? 53.919 -10.032 -83.197 1.00 63.06 223 ARG A CA 1
ATOM 1863 C C . ARG A 1 223 ? 54.117 -8.746 -82.424 1.00 63.06 223 ARG A C 1
ATOM 1865 O O . ARG A 1 223 ? 53.261 -8.372 -81.622 1.00 63.06 223 ARG A O 1
ATOM 1872 N N . PHE A 1 224 ? 55.247 -8.082 -82.663 1.00 63.72 224 PHE A N 1
ATOM 1873 C CA . PHE A 1 224 ? 55.573 -6.834 -81.989 1.00 63.72 224 PHE A CA 1
ATOM 1874 C C . PHE A 1 224 ? 54.585 -5.733 -82.382 1.00 63.72 224 PHE A C 1
ATOM 1876 O O . PHE A 1 224 ? 54.137 -5.013 -81.496 1.00 63.72 224 PHE A O 1
ATOM 1883 N N . LEU A 1 225 ? 54.132 -5.686 -83.642 1.00 64.56 225 LEU A N 1
ATOM 1884 C CA . LEU A 1 225 ? 53.052 -4.786 -84.071 1.00 64.56 225 LEU A CA 1
ATOM 1885 C C . LEU A 1 225 ? 51.743 -5.011 -83.293 1.00 64.56 225 LEU A C 1
ATOM 1887 O O . LEU A 1 225 ? 51.157 -4.054 -82.787 1.00 64.56 225 LEU A O 1
ATOM 1891 N N . LYS A 1 226 ? 51.296 -6.266 -83.134 1.00 64.75 226 LYS A N 1
ATOM 1892 C CA . LYS A 1 226 ? 50.057 -6.589 -82.393 1.00 64.75 226 LYS A CA 1
ATOM 1893 C C . LYS A 1 226 ? 50.134 -6.206 -80.907 1.00 64.75 226 LYS A C 1
ATOM 1895 O O . LYS A 1 226 ? 49.137 -5.773 -80.332 1.00 64.75 226 LYS A O 1
ATOM 1900 N N . ILE A 1 227 ? 51.295 -6.382 -80.275 1.00 66.31 227 ILE A N 1
ATOM 1901 C CA . ILE A 1 227 ? 51.517 -6.038 -78.858 1.00 66.31 227 ILE A CA 1
ATOM 1902 C C . ILE A 1 227 ? 51.517 -4.522 -78.661 1.00 66.31 227 ILE A C 1
ATOM 1904 O O . ILE A 1 227 ? 50.946 -4.010 -77.703 1.00 66.31 227 ILE A O 1
ATOM 1908 N N . LEU A 1 228 ? 52.139 -3.811 -79.589 1.00 65.56 228 LEU A N 1
ATOM 1909 C CA . LEU A 1 228 ? 52.305 -2.367 -79.559 1.00 65.56 228 LEU A CA 1
ATOM 1910 C C . LEU A 1 228 ? 50.975 -1.634 -79.741 1.00 65.56 228 LEU A C 1
ATOM 1912 O O . LEU A 1 228 ? 50.698 -0.687 -79.013 1.00 65.56 228 LEU A O 1
ATOM 1916 N N . HIS A 1 229 ? 50.104 -2.163 -80.601 1.00 64.25 229 HIS A N 1
ATOM 1917 C CA . HIS A 1 229 ? 48.746 -1.649 -80.751 1.00 64.25 229 HIS A CA 1
ATOM 1918 C C . HIS A 1 229 ? 47.900 -1.845 -79.478 1.00 64.25 229 HIS A C 1
ATOM 1920 O O . HIS A 1 229 ? 47.132 -0.970 -79.104 1.00 64.25 229 HIS A O 1
ATOM 1926 N N . LYS A 1 230 ? 48.093 -2.951 -78.741 1.00 63.75 230 LYS A N 1
ATOM 1927 C CA . LYS A 1 230 ? 47.453 -3.153 -77.424 1.00 63.75 230 LYS A CA 1
ATOM 1928 C C . LYS A 1 230 ? 48.050 -2.291 -76.308 1.00 63.75 230 LYS A C 1
ATOM 1930 O O . LYS A 1 230 ? 47.387 -2.065 -75.299 1.00 63.75 230 LYS A O 1
ATOM 1935 N N . LEU A 1 231 ? 49.309 -1.876 -76.436 1.00 64.25 231 LEU A N 1
ATOM 1936 C CA . LEU A 1 231 ? 49.976 -1.010 -75.462 1.00 64.25 231 LEU A CA 1
ATOM 1937 C C . LEU A 1 231 ? 49.459 0.436 -75.567 1.00 64.25 231 LEU A C 1
ATOM 1939 O O . LEU A 1 231 ? 49.339 1.106 -74.544 1.00 64.25 231 LEU A O 1
ATOM 1943 N N . GLU A 1 232 ? 49.092 0.876 -76.774 1.00 63.94 232 GLU A N 1
ATOM 1944 C CA . GLU A 1 232 ? 48.460 2.176 -77.041 1.00 63.94 232 GLU A CA 1
ATOM 1945 C C . GLU A 1 232 ? 47.123 2.353 -76.299 1.00 63.94 232 GLU A C 1
ATOM 1947 O O . GLU A 1 232 ? 46.862 3.418 -75.742 1.00 63.94 232 GLU A O 1
ATOM 1952 N N . ASP A 1 233 ? 46.322 1.288 -76.185 1.00 61.72 233 ASP A N 1
ATOM 1953 C CA . ASP A 1 233 ? 45.055 1.304 -75.432 1.00 61.72 233 ASP A CA 1
ATOM 1954 C C . ASP A 1 233 ? 45.244 1.548 -73.921 1.00 61.72 233 ASP A C 1
ATOM 1956 O O . ASP A 1 233 ? 44.304 1.933 -73.221 1.00 61.72 233 ASP A O 1
ATOM 1960 N N . LEU A 1 234 ? 46.442 1.294 -73.386 1.00 60.34 234 LEU A N 1
ATOM 1961 C CA . LEU A 1 234 ? 46.731 1.388 -71.952 1.00 60.34 234 LEU A CA 1
ATOM 1962 C C . LEU A 1 234 ? 47.565 2.615 -71.585 1.00 60.34 234 LEU A C 1
ATOM 1964 O O . LEU A 1 234 ? 47.477 3.089 -70.449 1.00 60.34 234 LEU A O 1
ATOM 1968 N N . VAL A 1 235 ? 48.377 3.123 -72.511 1.00 59.44 235 VAL A N 1
ATOM 1969 C CA . VAL A 1 235 ? 49.223 4.301 -72.315 1.00 59.44 235 VAL A CA 1
ATOM 1970 C C . VAL A 1 235 ? 49.258 5.086 -73.628 1.00 59.44 235 VAL A C 1
ATOM 1972 O O . VAL A 1 235 ? 49.589 4.495 -74.651 1.00 59.44 235 VAL A O 1
ATOM 1975 N N . PRO A 1 236 ? 48.981 6.405 -73.635 1.00 58.16 236 PRO A N 1
ATOM 1976 C CA . PRO A 1 236 ? 49.124 7.214 -74.841 1.00 58.16 236 PRO A CA 1
ATOM 1977 C C . PRO A 1 236 ? 50.606 7.278 -75.235 1.00 58.16 236 PRO A C 1
ATOM 1979 O O . PRO A 1 236 ? 51.399 8.003 -74.631 1.00 58.16 236 PRO A O 1
ATOM 1982 N N . LEU A 1 237 ? 50.995 6.469 -76.219 1.00 59.28 237 LEU A N 1
ATOM 1983 C CA . LEU A 1 237 ? 52.353 6.416 -76.750 1.00 59.28 237 LEU A CA 1
ATOM 1984 C C . LEU A 1 237 ? 52.513 7.539 -77.771 1.00 59.28 237 LEU A C 1
ATOM 1986 O O . LEU A 1 237 ? 51.904 7.499 -78.834 1.00 59.28 237 LEU A O 1
ATOM 1990 N N . THR A 1 238 ? 53.321 8.549 -77.461 1.00 57.34 238 THR A N 1
ATOM 1991 C CA . THR A 1 238 ? 53.485 9.701 -78.354 1.00 57.34 238 THR A CA 1
ATOM 1992 C C . THR A 1 238 ? 54.514 9.470 -79.456 1.00 57.34 238 THR A C 1
ATOM 1994 O O . THR A 1 238 ? 54.248 9.892 -80.573 1.00 57.34 238 THR A O 1
ATOM 1997 N N . GLN A 1 239 ? 55.645 8.792 -79.203 1.00 60.91 239 GLN A N 1
ATOM 1998 C CA . GLN A 1 239 ? 56.652 8.457 -80.231 1.00 60.91 239 GLN A CA 1
ATOM 1999 C C . GLN A 1 239 ? 57.488 7.232 -79.820 1.00 60.91 239 GLN A C 1
ATOM 2001 O O . GLN A 1 239 ? 58.014 7.194 -78.707 1.00 60.91 239 GLN A O 1
ATOM 2006 N N . PHE A 1 240 ? 57.678 6.252 -80.713 1.00 64.81 240 PHE A N 1
ATOM 2007 C CA . PHE A 1 240 ? 58.639 5.160 -80.487 1.00 64.81 240 PHE A CA 1
ATOM 2008 C C . PHE A 1 240 ? 59.342 4.703 -81.775 1.00 64.81 240 PHE A C 1
ATOM 2010 O O . PHE A 1 240 ? 58.810 4.815 -82.882 1.00 64.81 240 PHE A O 1
ATOM 2017 N N . LYS A 1 241 ? 60.554 4.150 -81.620 1.00 65.12 241 LYS A N 1
ATOM 2018 C CA . LYS A 1 241 ? 61.337 3.505 -82.686 1.00 65.12 241 LYS A CA 1
ATOM 2019 C C . LYS A 1 241 ? 61.897 2.179 -82.177 1.00 65.12 241 LYS A C 1
ATOM 2021 O O . LYS A 1 241 ? 62.559 2.151 -81.144 1.00 65.12 241 LYS A O 1
ATOM 2026 N N . ILE A 1 242 ? 61.649 1.099 -82.908 1.00 65.38 242 ILE A N 1
ATOM 2027 C CA . ILE A 1 242 ? 62.141 -0.252 -82.621 1.00 65.38 242 ILE A CA 1
ATOM 2028 C C . ILE A 1 242 ? 63.034 -0.683 -83.784 1.00 65.38 242 ILE A C 1
ATOM 2030 O O . ILE A 1 242 ? 62.662 -0.503 -84.940 1.00 65.38 242 ILE A O 1
ATOM 2034 N N . ARG A 1 243 ? 64.212 -1.240 -83.483 1.00 66.31 243 ARG A N 1
ATOM 2035 C CA . ARG A 1 243 ? 65.147 -1.800 -84.470 1.00 66.31 243 ARG A CA 1
ATOM 2036 C C . ARG A 1 243 ? 65.382 -3.276 -84.171 1.00 66.31 243 ARG A C 1
ATOM 2038 O O . ARG A 1 243 ? 65.766 -3.611 -83.052 1.00 66.31 243 ARG A O 1
ATOM 2045 N N . PHE A 1 244 ? 65.156 -4.129 -85.159 1.00 64.31 244 PHE A N 1
ATOM 2046 C CA . PHE A 1 244 ? 65.483 -5.549 -85.131 1.00 64.31 244 PHE A CA 1
ATOM 2047 C C . PHE A 1 244 ? 66.804 -5.757 -85.859 1.00 64.31 244 PHE A C 1
ATOM 2049 O O . PHE A 1 244 ? 66.911 -5.390 -87.024 1.00 64.31 244 PHE A O 1
ATOM 2056 N N . TYR A 1 245 ? 67.784 -6.335 -85.173 1.00 65.56 245 TYR A N 1
ATOM 2057 C CA . TYR A 1 245 ? 69.065 -6.720 -85.760 1.00 65.56 245 TYR A CA 1
ATOM 2058 C C . TYR A 1 245 ? 69.029 -8.223 -86.022 1.00 65.56 245 TYR A C 1
ATOM 2060 O O . TYR A 1 245 ? 68.746 -9.001 -85.107 1.00 65.56 245 TYR A O 1
ATOM 2068 N N . GLU A 1 246 ? 69.284 -8.634 -87.259 1.00 60.28 246 GLU A N 1
ATOM 2069 C CA . GLU A 1 246 ? 69.383 -10.046 -87.619 1.00 60.28 246 GLU A CA 1
ATOM 2070 C C . GLU A 1 246 ? 70.873 -10.414 -87.660 1.00 60.28 246 GLU A C 1
ATOM 2072 O O . GLU A 1 246 ? 71.577 -10.122 -88.619 1.00 60.28 246 GLU A O 1
ATOM 2077 N N . SER A 1 247 ? 71.365 -11.025 -86.572 1.00 60.47 247 SER A N 1
ATOM 2078 C CA . SER A 1 247 ? 72.792 -11.292 -86.305 1.00 60.47 247 SER A CA 1
ATOM 2079 C C . SER A 1 247 ? 73.634 -10.043 -85.976 1.00 60.47 247 SER A C 1
ATOM 2081 O O . SER A 1 247 ? 73.184 -8.915 -86.124 1.00 60.47 247 SER A O 1
ATOM 2083 N N . ASN A 1 248 ? 74.848 -10.252 -85.449 1.00 58.09 248 ASN A N 1
ATOM 2084 C CA . ASN A 1 248 ? 75.741 -9.253 -84.820 1.00 58.09 248 ASN A CA 1
ATOM 2085 C C . ASN A 1 248 ? 76.273 -8.136 -85.756 1.00 58.09 248 ASN A C 1
ATOM 2087 O O . ASN A 1 248 ? 77.292 -7.519 -85.443 1.00 58.09 248 ASN A O 1
ATOM 2091 N N . ASP A 1 249 ? 75.627 -7.883 -86.892 1.00 58.25 249 ASP A N 1
ATOM 2092 C CA . ASP A 1 249 ? 75.981 -6.819 -87.824 1.00 58.25 249 ASP A CA 1
ATOM 2093 C C . ASP A 1 249 ? 75.152 -5.551 -87.522 1.00 58.25 249 ASP A C 1
ATOM 2095 O O . ASP A 1 249 ? 73.937 -5.538 -87.737 1.00 58.25 249 ASP A O 1
ATOM 2099 N N . PRO A 1 250 ? 75.764 -4.474 -86.997 1.00 60.66 250 PRO A N 1
ATOM 2100 C CA . PRO A 1 250 ? 75.046 -3.246 -86.667 1.00 60.66 250 PRO A CA 1
ATOM 2101 C C . PRO A 1 250 ? 74.501 -2.497 -87.896 1.00 60.66 250 PRO A C 1
ATOM 2103 O O . PRO A 1 250 ? 73.692 -1.583 -87.714 1.00 60.66 250 PRO A O 1
ATOM 2106 N N . GLU A 1 251 ? 74.905 -2.856 -89.122 1.00 59.31 251 GLU A N 1
ATOM 2107 C CA . GLU A 1 251 ? 74.454 -2.177 -90.346 1.00 59.31 251 GLU A CA 1
ATOM 2108 C C . GLU A 1 251 ? 73.190 -2.783 -90.983 1.00 59.31 251 GLU A C 1
ATOM 2110 O O . GLU A 1 251 ? 72.482 -2.075 -91.701 1.00 59.31 251 GLU A O 1
ATOM 2115 N N . HIS A 1 252 ? 72.829 -4.034 -90.668 1.00 60.91 252 HIS A N 1
ATOM 2116 C CA . HIS A 1 252 ? 71.602 -4.676 -91.160 1.00 60.91 252 HIS A CA 1
ATOM 2117 C C . HIS A 1 252 ? 70.521 -4.729 -90.074 1.00 60.91 252 HIS A C 1
ATOM 2119 O O . HIS A 1 252 ? 70.505 -5.615 -89.218 1.00 60.91 252 HIS A O 1
ATOM 2125 N N . TYR A 1 253 ? 69.580 -3.780 -90.123 1.00 59.53 253 TYR A N 1
ATOM 2126 C CA . TYR A 1 253 ? 68.431 -3.761 -89.218 1.00 59.53 253 TYR A CA 1
ATOM 2127 C C . TYR A 1 253 ? 67.111 -3.458 -89.928 1.00 59.53 253 TYR A C 1
ATOM 2129 O O . TYR A 1 253 ? 67.037 -2.635 -90.840 1.00 59.53 253 TYR A O 1
ATOM 2137 N N . GLN A 1 254 ? 66.033 -4.075 -89.446 1.00 63.16 254 GLN A N 1
ATOM 2138 C CA . GLN A 1 254 ? 64.665 -3.671 -89.766 1.00 63.16 254 GLN A CA 1
ATOM 2139 C C . GLN A 1 254 ? 64.184 -2.666 -88.715 1.00 63.16 254 GLN A C 1
ATOM 2141 O O . GLN A 1 254 ? 64.288 -2.924 -87.516 1.00 63.16 254 GLN A O 1
ATOM 2146 N N . GLN A 1 255 ? 63.659 -1.511 -89.132 1.00 63.81 255 GLN A N 1
ATOM 2147 C CA . GLN A 1 255 ? 63.166 -0.476 -88.216 1.00 63.81 255 GLN A CA 1
ATOM 2148 C C . GLN A 1 255 ? 61.659 -0.281 -88.346 1.00 63.81 255 GLN A C 1
ATOM 2150 O O . GLN A 1 255 ? 61.156 -0.030 -89.436 1.00 63.81 255 GLN A O 1
ATOM 2155 N N . ILE A 1 256 ? 60.966 -0.296 -87.210 1.00 64.88 256 ILE A N 1
ATOM 2156 C CA . ILE A 1 256 ? 59.567 0.115 -87.088 1.00 64.88 256 ILE A CA 1
ATOM 2157 C C . ILE A 1 256 ? 59.534 1.421 -86.297 1.00 64.88 256 ILE A C 1
ATOM 2159 O O . ILE A 1 256 ? 60.076 1.503 -85.194 1.00 64.88 256 ILE A O 1
ATOM 2163 N N . SER A 1 257 ? 58.904 2.452 -86.848 1.00 59.06 257 SER A N 1
ATOM 2164 C CA . SER A 1 257 ? 58.686 3.732 -86.173 1.00 59.06 257 SER A CA 1
ATOM 2165 C C . SER A 1 257 ? 57.210 4.088 -86.187 1.00 59.06 257 SER A C 1
ATOM 2167 O O . SER A 1 257 ? 56.546 3.885 -87.201 1.00 59.06 257 SER A O 1
ATOM 2169 N N . TYR A 1 258 ? 56.725 4.635 -85.078 1.00 60.00 258 TYR A N 1
ATOM 2170 C CA . TYR A 1 258 ? 55.381 5.189 -84.971 1.00 60.00 258 TYR A CA 1
ATOM 2171 C C . TYR A 1 258 ? 55.474 6.678 -84.692 1.00 60.00 258 TYR A C 1
ATOM 2173 O O . TYR A 1 258 ? 56.103 7.097 -83.715 1.00 60.00 258 TYR A O 1
ATOM 2181 N N . ASP A 1 259 ? 54.864 7.440 -85.588 1.00 56.31 259 ASP A N 1
ATOM 2182 C CA . ASP A 1 259 ? 54.649 8.872 -85.476 1.00 56.31 259 ASP A CA 1
ATOM 2183 C C . ASP A 1 259 ? 53.199 9.123 -85.895 1.00 56.31 259 ASP A C 1
ATOM 2185 O O . ASP A 1 259 ? 52.732 8.517 -86.862 1.00 56.31 259 ASP A O 1
ATOM 2189 N N . ASN A 1 260 ? 52.469 9.967 -85.168 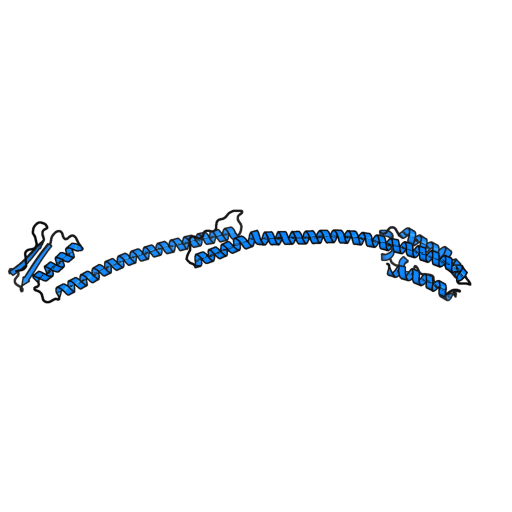1.00 50.22 260 ASN A N 1
ATOM 2190 C CA . ASN A 1 260 ? 51.004 10.087 -85.282 1.00 50.22 260 ASN A CA 1
ATOM 2191 C C . ASN A 1 260 ? 50.510 10.521 -86.685 1.00 50.22 260 ASN A C 1
ATOM 2193 O O . ASN A 1 260 ? 49.314 10.477 -86.963 1.00 50.22 260 ASN A O 1
ATOM 2197 N N . GLU A 1 261 ? 51.419 10.920 -87.581 1.00 48.81 261 GLU A N 1
ATOM 2198 C CA . GLU A 1 261 ? 51.135 11.305 -88.968 1.00 48.81 261 GLU A CA 1
ATOM 2199 C C . GLU A 1 261 ? 51.486 10.229 -90.021 1.00 48.81 261 GLU A C 1
ATOM 2201 O O . GLU A 1 261 ? 51.097 10.364 -91.182 1.00 48.81 261 GLU A O 1
ATOM 2206 N N . GLN A 1 262 ? 52.160 9.127 -89.661 1.00 47.44 262 GLN A N 1
ATOM 2207 C CA . GLN A 1 262 ? 52.507 8.042 -90.593 1.00 47.44 262 GLN A CA 1
ATOM 2208 C C . GLN A 1 262 ? 52.107 6.669 -90.038 1.00 47.44 262 GLN A C 1
ATOM 2210 O O . GLN A 1 262 ? 52.674 6.167 -89.069 1.00 47.44 262 GLN A O 1
ATOM 2215 N N . LYS A 1 263 ? 51.120 6.036 -90.694 1.00 49.06 263 LYS A N 1
ATOM 2216 C CA . LYS A 1 263 ? 50.674 4.663 -90.399 1.00 49.06 263 LYS A CA 1
ATOM 2217 C C . LYS A 1 263 ? 51.847 3.680 -90.421 1.00 49.06 263 LYS A C 1
ATOM 2219 O O . LYS A 1 263 ? 52.707 3.767 -91.296 1.00 49.06 263 LYS A O 1
ATOM 2224 N N . LEU A 1 264 ? 51.809 2.716 -89.493 1.00 51.56 264 LEU A N 1
ATOM 2225 C CA . LEU A 1 264 ? 52.824 1.673 -89.344 1.00 51.56 264 LEU A CA 1
ATOM 2226 C C . LEU A 1 264 ? 53.090 0.979 -90.693 1.00 51.56 264 LEU A C 1
ATOM 2228 O O . LEU A 1 264 ? 52.140 0.479 -91.304 1.00 51.56 264 LEU A O 1
ATOM 2232 N N . PRO A 1 265 ? 54.346 0.939 -91.176 1.00 51.50 265 PRO A N 1
ATOM 2233 C CA . PRO A 1 265 ? 54.674 0.191 -92.378 1.00 51.50 265 PRO A CA 1
ATOM 2234 C C . PRO A 1 265 ? 54.470 -1.308 -92.126 1.00 51.50 265 PRO A C 1
ATOM 2236 O O . PRO A 1 265 ? 54.769 -1.821 -91.045 1.00 51.50 265 PRO A O 1
ATOM 2239 N N . TYR A 1 266 ? 53.924 -1.994 -93.129 1.00 46.59 266 TYR A N 1
ATOM 2240 C CA . TYR A 1 266 ? 53.695 -3.435 -93.098 1.00 46.59 266 TYR A CA 1
ATOM 2241 C C . TYR A 1 266 ? 55.028 -4.186 -93.044 1.00 46.59 266 TYR A C 1
ATOM 2243 O O . TYR A 1 266 ? 55.977 -3.829 -93.741 1.00 46.59 266 TYR A O 1
ATOM 2251 N N . CYS A 1 267 ? 55.073 -5.243 -92.234 1.00 49.47 267 CYS A N 1
ATOM 2252 C CA . CYS A 1 267 ? 56.110 -6.263 -92.328 1.00 49.47 267 CYS A CA 1
ATOM 2253 C C . CYS A 1 267 ? 56.006 -6.923 -93.707 1.00 49.47 267 CYS A C 1
ATOM 2255 O O . CYS A 1 267 ? 54.905 -7.312 -94.103 1.00 49.47 267 CYS A O 1
ATOM 2257 N N . GLN A 1 268 ? 57.118 -7.026 -94.428 1.00 42.41 268 GLN A N 1
ATOM 2258 C CA . GLN A 1 268 ? 57.202 -7.764 -95.685 1.00 42.41 268 GLN A CA 1
ATOM 2259 C C . GLN A 1 268 ? 58.162 -8.935 -95.513 1.00 42.41 268 GLN A C 1
ATOM 2261 O O . GLN A 1 268 ? 59.202 -8.729 -94.845 1.00 42.41 268 GLN A O 1
#

Radius of gyration: 61.32 Å; chains: 1; bounding box: 115×37×155 Å

Foldseek 3Di:
DLVLLVQLLVLLVVLLVCPPPDPVCLVSLPSCCVQVVDPVNCVLCVVLVNNVLVVVLVCCSVPPLSVQSNVDRHSVSCVVVSVVSNVSSVVSVVSSVVVVVVVVVVVVVVVVVVVVVVVVVVVVVVVCCCVPPVVLVVLLVVLVVCVVVVNLVDADDDDDDDDPSVVVSVVSNVVSVVVVVVVVVVVVVVVVVVVVVVVVVVVVVLVVVLVVLCPDPDDNVVSVVVNVVVVCVVDVDAWDKDWDDDPPDPVDIDMWIDHPVDDTDDDD

pLDDT: mean 75.67, std 11.26, range [42.41, 97.88]